Protein AF-A0A0B5HXN1-F1 (afdb_monomer_lite)

Foldseek 3Di:
DPPVVVVVVVVVVVVVVVPDPDDDDDDDDWDWDWDDDDPFIWIDTPNATDGDPDPPDDDDDDPDLPPFDDDPNDTDDDDDPDDPDDDDDDDDDDDQPDDPDPVCVVVLVVFFDAQKWWKWKWKAAQNAIDTPDIDIDGGGADDCSDADPFWKKKFFAFPVRDTNDMGHDHDQQDDDDDDDPVLADPVGDGNDDDDPPDDGHRMDIDMDIHTDTLGTQWMWMAGRVRHTRDIDGCNVVSDPPDPPVVNVVVVVVVVVVVVVVVVVVVVVVVVVVVVVVVVVD

pLDDT: mean 73.96, std 23.33, range [26.75, 98.69]

Radius of gyration: 32.15 Å; chains: 1; bounding box: 66×54×108 Å

Structure (mmCIF, N/CA/C/O backbone):
data_AF-A0A0B5HXN1-F1
#
_entry.id   AF-A0A0B5HXN1-F1
#
loop_
_atom_site.group_PDB
_atom_site.id
_atom_site.type_symbol
_atom_site.label_atom_id
_atom_site.label_alt_id
_atom_site.label_comp_id
_atom_site.label_asym_id
_atom_site.label_entity_id
_atom_site.label_seq_id
_atom_site.pdbx_PDB_ins_code
_atom_site.Cartn_x
_atom_site.Cartn_y
_atom_site.Cartn_z
_atom_site.occupancy
_atom_site.B_iso_or_equiv
_atom_site.auth_seq_id
_atom_site.auth_comp_id
_atom_site.auth_asym_id
_atom_site.auth_atom_id
_atom_site.pdbx_PDB_model_num
ATOM 1 N N . MET A 1 1 ? -21.166 31.698 48.317 1.00 57.09 1 MET A N 1
ATOM 2 C CA . MET A 1 1 ? -20.460 30.512 47.782 1.00 57.09 1 MET A CA 1
ATOM 3 C C . MET A 1 1 ? -19.073 30.524 48.400 1.00 57.09 1 MET A C 1
ATOM 5 O O . MET A 1 1 ? -18.452 31.577 48.374 1.00 57.09 1 MET A O 1
ATOM 9 N N . ASN A 1 2 ? -18.643 29.454 49.072 1.00 72.50 2 ASN A N 1
ATOM 10 C CA . ASN A 1 2 ? -17.383 29.483 49.822 1.00 72.50 2 ASN A CA 1
ATOM 11 C C . ASN A 1 2 ? -16.212 29.562 48.827 1.00 72.50 2 ASN A C 1
ATOM 13 O O . ASN A 1 2 ? -16.153 28.723 47.928 1.00 72.50 2 ASN A O 1
ATOM 17 N N . LYS A 1 3 ? -15.305 30.543 48.969 1.00 69.25 3 LYS A N 1
ATOM 18 C CA . LYS A 1 3 ? -14.208 30.798 48.006 1.00 69.25 3 LYS A CA 1
ATOM 19 C C . LYS A 1 3 ? -13.379 29.538 47.700 1.00 69.25 3 LYS A C 1
ATOM 21 O O . LYS A 1 3 ? -12.958 29.348 46.566 1.00 69.25 3 LYS A O 1
ATOM 26 N N . LYS A 1 4 ? -13.255 28.623 48.669 1.00 68.06 4 LYS A N 1
ATOM 27 C CA . LYS A 1 4 ? -12.555 27.336 48.516 1.00 68.06 4 LYS A CA 1
ATOM 28 C C . LYS A 1 4 ? -13.159 26.409 47.445 1.00 68.06 4 LYS A C 1
ATOM 30 O O . LYS A 1 4 ? -12.411 25.751 46.738 1.00 68.06 4 LYS A O 1
ATOM 35 N N . TYR A 1 5 ? -14.483 26.390 47.268 1.00 70.00 5 TYR A N 1
ATOM 36 C CA . TYR A 1 5 ? -15.126 25.513 46.272 1.00 70.00 5 TYR A CA 1
ATOM 37 C C . TYR A 1 5 ? -15.002 26.041 44.840 1.00 70.00 5 TYR A C 1
ATOM 39 O O . TYR A 1 5 ? -14.996 25.254 43.903 1.00 70.00 5 TYR A O 1
ATOM 47 N N . VAL A 1 6 ? -14.881 27.360 44.667 1.00 78.25 6 VAL A N 1
ATOM 48 C CA . VAL A 1 6 ? -14.669 27.966 43.343 1.00 78.25 6 VAL A CA 1
ATOM 49 C C . VAL A 1 6 ? -13.278 27.619 42.823 1.00 78.25 6 VAL A C 1
ATOM 51 O O . VAL A 1 6 ? -13.135 27.249 41.667 1.00 78.25 6 VAL A O 1
ATOM 54 N N . ILE A 1 7 ? -12.274 27.646 43.702 1.00 76.19 7 ILE A N 1
ATOM 55 C CA . ILE A 1 7 ? -10.888 27.321 43.348 1.00 76.19 7 ILE A CA 1
ATOM 56 C C . ILE A 1 7 ? -10.755 25.846 42.945 1.00 76.19 7 ILE A C 1
ATOM 58 O O . ILE A 1 7 ? -10.149 25.557 41.922 1.00 76.19 7 ILE A O 1
ATOM 62 N N . ILE A 1 8 ? -11.378 24.918 43.680 1.00 76.25 8 ILE A N 1
ATOM 63 C CA . ILE A 1 8 ? -11.317 23.480 43.356 1.00 76.25 8 ILE A CA 1
ATOM 64 C C . ILE A 1 8 ? -12.008 23.173 42.018 1.00 76.25 8 ILE A C 1
ATOM 66 O O . ILE A 1 8 ? -11.484 22.399 41.223 1.00 76.25 8 ILE A O 1
ATOM 70 N N . ILE A 1 9 ? -13.150 23.811 41.734 1.00 78.75 9 ILE A N 1
ATOM 71 C CA . ILE A 1 9 ? -13.847 23.647 40.449 1.00 78.75 9 ILE A CA 1
ATOM 72 C C . ILE A 1 9 ? -13.025 24.248 39.301 1.00 78.75 9 ILE A C 1
ATOM 74 O O . ILE A 1 9 ? -12.927 23.626 38.249 1.00 78.75 9 ILE A O 1
ATOM 78 N N . CYS A 1 10 ? -12.387 25.406 39.502 1.00 73.50 10 CYS A N 1
ATOM 79 C CA . CYS A 1 10 ? -11.492 25.977 38.498 1.00 73.50 10 CYS A CA 1
ATOM 80 C C . CYS A 1 10 ? -10.273 25.085 38.239 1.00 73.50 10 CYS A C 1
ATOM 82 O O . CYS A 1 10 ? -9.929 24.902 37.081 1.00 73.50 10 CYS A O 1
ATOM 84 N N . ILE A 1 11 ? -9.659 24.489 39.268 1.00 76.69 11 ILE A N 1
ATOM 85 C CA . ILE A 1 11 ? -8.507 23.581 39.105 1.00 76.69 11 ILE A CA 1
ATOM 86 C C . ILE A 1 11 ? -8.913 22.304 38.357 1.00 76.69 11 ILE A C 1
ATOM 88 O O . ILE A 1 11 ? -8.201 21.881 37.451 1.00 76.69 11 ILE A O 1
ATOM 92 N N . LEU A 1 12 ? -10.074 21.721 38.676 1.00 70.50 12 LEU A N 1
ATOM 93 C CA . LEU A 1 12 ? -10.586 20.543 37.967 1.00 70.50 12 LEU A CA 1
ATOM 94 C C . LEU A 1 12 ? -10.935 20.851 36.504 1.00 70.50 12 LEU A C 1
ATOM 96 O O . LEU A 1 12 ? -10.635 20.040 35.634 1.00 70.50 12 LEU A O 1
ATOM 100 N N . LEU A 1 13 ? -11.495 22.033 36.220 1.00 68.56 13 LEU A N 1
ATOM 101 C CA . LEU A 1 13 ? -11.756 22.483 34.849 1.00 68.56 13 LEU A CA 1
ATOM 102 C C . LEU A 1 13 ? -10.460 22.773 34.075 1.00 68.56 13 LEU A C 1
ATOM 104 O O . LEU A 1 13 ? -10.367 22.433 32.897 1.00 68.56 13 LEU A O 1
ATOM 108 N N . PHE A 1 14 ? -9.447 23.345 34.733 1.00 63.97 14 PHE A N 1
ATOM 109 C CA . PHE A 1 14 ? -8.146 23.620 34.118 1.00 63.97 14 PHE A CA 1
ATOM 110 C C . PHE A 1 14 ? -7.397 22.325 33.774 1.00 63.97 14 PHE A C 1
ATOM 112 O O . PHE A 1 14 ? -6.865 22.204 32.675 1.00 63.97 14 PHE A O 1
ATOM 119 N N . LEU A 1 15 ? -7.436 21.321 34.659 1.00 59.12 15 LEU A N 1
ATOM 120 C CA . LEU A 1 15 ? -6.835 20.001 34.419 1.00 59.12 15 LEU A CA 1
ATOM 121 C C . LEU A 1 15 ? -7.554 19.205 33.318 1.00 59.12 15 LEU A C 1
ATOM 123 O O . LEU A 1 15 ? -6.914 18.423 32.619 1.00 59.12 15 LEU A O 1
ATOM 127 N N . SER A 1 16 ? -8.858 19.420 33.111 1.00 57.00 16 SER A N 1
ATOM 128 C CA . SER A 1 16 ? -9.580 18.831 31.972 1.00 57.00 16 SER A CA 1
ATOM 129 C C . SER A 1 16 ? -9.305 19.528 30.633 1.00 57.00 16 SER A C 1
ATOM 131 O O . SER A 1 16 ? -9.511 18.919 29.587 1.00 57.00 16 SER A O 1
ATOM 133 N N . PHE A 1 17 ? -8.814 20.772 30.642 1.00 51.31 17 PHE A N 1
ATOM 134 C CA . PHE A 1 17 ? -8.497 21.521 29.420 1.00 51.31 17 PHE A CA 1
ATOM 135 C C . PHE A 1 17 ? -7.086 21.240 28.879 1.00 51.31 17 PHE A C 1
ATOM 137 O O . PHE A 1 17 ? -6.850 21.421 27.689 1.00 51.31 17 PHE A O 1
ATOM 144 N N . THR A 1 18 ? -6.152 20.747 29.699 1.00 48.47 18 THR A N 1
ATOM 145 C CA . THR A 1 18 ? -4.759 20.515 29.268 1.00 48.47 18 THR A CA 1
ATOM 146 C C . THR A 1 18 ? -4.524 19.222 28.474 1.00 48.47 18 THR A C 1
ATOM 148 O O . THR A 1 18 ? -3.398 18.992 28.048 1.00 48.47 18 THR A O 1
ATOM 151 N N . PHE A 1 19 ? -5.541 18.384 28.230 1.00 46.88 19 PHE A N 1
ATOM 152 C CA . PHE A 1 19 ? -5.369 17.080 27.559 1.00 46.88 19 PHE A CA 1
ATOM 153 C C . PHE A 1 19 ? -5.970 16.956 26.150 1.00 46.88 19 PHE A C 1
ATOM 155 O O . PHE A 1 19 ? -5.942 15.870 25.577 1.00 46.88 19 PHE A O 1
ATOM 162 N N . VAL A 1 20 ? -6.466 18.039 25.544 1.00 42.81 20 VAL A N 1
ATOM 163 C CA . VAL A 1 20 ? -7.027 17.991 24.181 1.00 42.81 20 VAL A CA 1
ATOM 164 C C . VAL A 1 20 ? -6.366 19.053 23.308 1.00 42.81 20 VAL A C 1
ATOM 166 O O . VAL A 1 20 ? -6.980 20.037 22.914 1.00 42.81 20 VAL A O 1
ATOM 169 N N . ASN A 1 21 ? -5.085 18.852 23.003 1.00 38.50 21 ASN A N 1
ATOM 170 C CA . ASN A 1 21 ? -4.451 19.528 21.874 1.00 38.50 21 ASN A CA 1
ATOM 171 C C . ASN A 1 21 ? -4.707 18.672 20.626 1.00 38.50 21 ASN A C 1
ATOM 173 O O . ASN A 1 21 ? -3.883 17.850 20.232 1.00 38.50 21 ASN A O 1
ATOM 177 N N . VAL A 1 22 ? -5.908 18.804 20.058 1.00 46.22 22 VAL A N 1
ATOM 178 C CA . VAL A 1 22 ? -6.204 18.282 18.720 1.00 46.22 22 VAL A CA 1
ATOM 179 C C . VAL A 1 22 ? -5.749 19.360 17.735 1.00 46.22 22 VAL A C 1
ATOM 181 O O . VAL A 1 22 ? -6.268 20.476 17.806 1.00 46.22 22 VAL A O 1
ATOM 184 N N . PRO A 1 23 ? -4.767 19.088 16.857 1.00 37.16 23 PRO A N 1
ATOM 185 C CA . PRO A 1 23 ? -4.336 20.064 15.868 1.00 37.16 23 PRO A CA 1
ATOM 186 C C . PRO A 1 23 ? -5.517 20.442 14.969 1.00 37.16 23 PRO A C 1
ATOM 188 O O . PRO A 1 23 ? -6.283 19.580 14.534 1.00 37.16 23 PRO A O 1
ATOM 191 N N . ALA A 1 24 ? -5.668 21.745 14.730 1.00 34.97 24 ALA A N 1
ATOM 192 C CA . ALA A 1 24 ? -6.698 22.302 13.869 1.00 34.97 24 ALA A CA 1
ATOM 193 C C . ALA A 1 24 ? -6.642 21.631 12.489 1.00 34.97 24 ALA A C 1
ATOM 195 O O . ALA A 1 24 ? -5.620 21.677 11.804 1.00 34.97 24 ALA A O 1
ATOM 196 N N . GLN A 1 25 ? -7.741 20.991 12.091 1.00 32.31 25 GLN A N 1
ATOM 197 C CA . GLN A 1 25 ? -7.909 20.538 10.719 1.00 32.31 25 GLN A CA 1
ATOM 198 C C . GLN A 1 25 ? -8.197 21.762 9.850 1.00 32.31 25 GLN A C 1
ATOM 200 O O . GLN A 1 25 ? -9.180 22.471 10.066 1.00 32.31 25 GLN A O 1
ATOM 205 N N . ASN A 1 26 ? -7.316 22.014 8.885 1.00 30.06 26 ASN A N 1
ATOM 206 C CA . ASN A 1 26 ? -7.515 23.023 7.856 1.00 30.06 26 ASN A CA 1
ATOM 207 C C . ASN A 1 26 ? -8.749 22.649 7.027 1.00 30.06 26 ASN A C 1
ATOM 209 O O . ASN A 1 26 ? -8.734 21.677 6.277 1.00 30.06 26 ASN A O 1
ATOM 213 N N . THR A 1 27 ? -9.825 23.417 7.163 1.00 29.47 27 THR A N 1
ATOM 214 C CA . THR A 1 27 ? -10.969 23.353 6.254 1.00 29.47 27 THR A CA 1
ATOM 215 C C . THR A 1 27 ? -10.569 23.964 4.916 1.00 29.47 27 THR A C 1
ATOM 217 O O . THR A 1 27 ? -10.414 25.182 4.815 1.00 29.47 27 THR A O 1
ATOM 220 N N . CYS A 1 28 ? -10.407 23.133 3.889 1.00 26.75 28 CYS A N 1
ATOM 221 C CA . CYS A 1 28 ? -10.306 23.600 2.512 1.00 26.75 28 CYS A CA 1
ATOM 222 C C . CYS A 1 28 ? -11.686 24.099 2.066 1.00 26.75 28 CYS A C 1
ATOM 224 O O . CYS A 1 28 ? -12.625 23.320 1.920 1.00 26.75 28 CYS A O 1
ATOM 226 N N . THR A 1 29 ? -11.827 25.407 1.869 1.00 33.16 29 THR A N 1
ATOM 227 C CA . THR A 1 29 ? -12.967 25.978 1.146 1.00 33.16 29 THR A CA 1
ATOM 228 C C . THR A 1 29 ? -12.828 25.645 -0.342 1.00 33.16 29 THR A C 1
ATOM 230 O O . THR A 1 29 ? -11.767 25.937 -0.900 1.00 33.16 29 THR A O 1
ATOM 233 N N . PRO A 1 30 ? -13.846 25.069 -1.006 1.00 42.19 30 PRO A N 1
ATOM 234 C CA . PRO A 1 30 ? -13.784 24.812 -2.441 1.00 42.19 30 PRO A CA 1
ATOM 235 C C . PRO A 1 30 ? -13.688 26.140 -3.202 1.00 42.19 30 PRO A C 1
ATOM 237 O O . PRO A 1 30 ? -14.500 27.046 -2.994 1.00 42.19 30 PRO A O 1
ATOM 240 N N . SER A 1 31 ? -12.689 26.269 -4.076 1.00 38.84 31 SER A N 1
ATOM 241 C CA . SER A 1 31 ? -12.610 27.378 -5.022 1.00 38.84 31 SER A CA 1
ATOM 242 C C . SER A 1 31 ? -13.578 27.106 -6.172 1.00 38.84 31 SER A C 1
ATOM 244 O O . SER A 1 31 ? -13.561 26.048 -6.797 1.00 38.84 31 SER A O 1
ATOM 246 N N . THR A 1 32 ? -14.459 28.064 -6.439 1.00 45.72 32 THR A N 1
ATOM 247 C CA . THR A 1 32 ? -15.286 28.069 -7.647 1.00 45.72 32 THR A CA 1
ATOM 248 C C . THR A 1 32 ? -14.628 28.985 -8.664 1.00 45.72 32 THR A C 1
ATOM 250 O O . THR A 1 32 ? -14.233 30.103 -8.333 1.00 45.72 32 THR A O 1
ATOM 253 N N . SER A 1 33 ? -14.476 28.511 -9.899 1.00 50.28 33 SER A N 1
ATOM 254 C CA . SER A 1 33 ? -14.051 29.355 -11.018 1.00 50.28 33 SER A CA 1
ATOM 255 C C . SER A 1 33 ? -15.045 29.227 -12.166 1.00 50.28 33 SER A C 1
ATOM 257 O O . SER A 1 33 ? -15.639 28.169 -12.377 1.00 50.28 33 SER A O 1
ATOM 259 N N . GLU A 1 34 ? -15.276 30.327 -12.875 1.00 51.03 34 GLU A N 1
ATOM 260 C CA . GLU A 1 34 ? -16.220 30.385 -13.990 1.00 51.03 34 GLU A CA 1
ATOM 261 C C . GLU A 1 34 ? -15.446 30.588 -15.296 1.00 51.03 34 GLU A C 1
ATOM 263 O O . GLU A 1 34 ? -14.566 31.450 -15.370 1.00 51.03 34 GLU A O 1
ATOM 268 N N . ARG A 1 35 ? -15.778 29.815 -16.337 1.00 53.75 35 ARG A N 1
ATOM 269 C CA . ARG A 1 35 ? -15.326 30.069 -17.715 1.00 53.75 35 ARG A CA 1
ATOM 270 C C . ARG A 1 35 ? -16.511 30.018 -18.674 1.00 53.75 35 ARG A C 1
ATOM 272 O O . ARG A 1 35 ? -17.535 29.400 -18.390 1.00 53.75 35 ARG A O 1
ATOM 279 N N . TYR A 1 36 ? -16.369 30.686 -19.811 1.00 47.97 36 TYR A N 1
ATOM 280 C CA . TYR A 1 36 ? -17.373 30.697 -20.872 1.00 47.97 36 TYR A CA 1
ATOM 281 C C . TYR A 1 36 ? -16.827 29.981 -22.105 1.00 47.97 36 TYR A C 1
ATOM 283 O O . TYR A 1 36 ? -15.707 30.257 -22.534 1.00 47.97 36 TYR A O 1
ATOM 291 N N . CYS A 1 37 ? -17.636 29.092 -22.683 1.00 39.62 37 CYS A N 1
ATOM 292 C CA . CYS A 1 37 ? -17.407 28.508 -24.001 1.00 39.62 37 CYS A CA 1
ATOM 293 C C . CYS A 1 37 ? -18.575 28.936 -24.904 1.00 39.62 37 CYS A C 1
ATOM 295 O O . CYS A 1 37 ? -19.696 28.438 -24.777 1.00 39.62 37 CYS A O 1
ATOM 297 N N . GLY A 1 38 ? -18.352 29.952 -25.744 1.00 65.75 38 GLY A N 1
ATOM 298 C CA . GLY A 1 38 ? -19.432 30.622 -26.477 1.00 65.75 38 GLY A CA 1
ATOM 299 C C . GLY A 1 38 ? -20.420 31.327 -25.533 1.00 65.75 38 GLY A C 1
ATOM 300 O O . GLY A 1 38 ? -20.011 32.070 -24.644 1.00 65.75 38 GLY A O 1
ATOM 301 N N . THR A 1 39 ? -21.725 31.095 -25.707 1.00 49.50 39 THR A N 1
ATOM 302 C CA . THR A 1 39 ? -22.790 31.641 -24.836 1.00 49.50 39 THR A CA 1
ATOM 303 C C . THR A 1 39 ? -23.078 30.785 -23.597 1.00 49.50 39 THR A C 1
ATOM 305 O O . THR A 1 39 ? -23.949 31.134 -22.799 1.00 49.50 39 THR A O 1
ATOM 308 N N . ILE A 1 40 ? -22.367 29.669 -23.410 1.00 44.62 40 ILE A N 1
ATOM 309 C CA . ILE A 1 40 ? -22.626 28.716 -22.327 1.00 44.62 40 ILE A CA 1
ATOM 310 C C . ILE A 1 40 ? -21.666 28.984 -21.164 1.00 44.62 40 ILE A C 1
ATOM 312 O O . ILE A 1 40 ? -20.443 28.941 -21.316 1.00 44.62 40 ILE A O 1
ATOM 316 N N . LYS A 1 41 ? -22.240 29.241 -19.983 1.00 53.09 41 LYS A N 1
ATOM 317 C CA . LYS A 1 41 ? -21.512 29.403 -18.721 1.00 53.09 41 LYS A CA 1
ATOM 318 C C . LYS A 1 41 ? -21.143 28.031 -18.146 1.00 53.09 41 LYS A C 1
ATOM 320 O O . LYS A 1 41 ? -22.032 27.218 -17.896 1.00 53.09 41 LYS A O 1
ATOM 325 N N . GLN A 1 42 ? -19.856 27.799 -17.908 1.00 51.72 42 GLN A N 1
ATOM 326 C CA . GLN A 1 42 ? -19.329 26.618 -17.222 1.00 51.72 42 GLN A CA 1
ATOM 327 C C . GLN A 1 42 ? -18.876 27.015 -15.814 1.00 51.72 42 GLN A C 1
ATOM 329 O O . GLN A 1 42 ? -18.086 27.948 -15.645 1.00 51.72 42 GLN A O 1
ATOM 334 N N . VAL A 1 43 ? -19.385 26.313 -14.800 1.00 49.84 43 VAL A N 1
ATOM 335 C CA . VAL A 1 43 ? -18.977 26.498 -13.401 1.00 49.84 43 VAL A CA 1
ATOM 336 C C . VAL A 1 43 ? -18.156 25.287 -12.982 1.00 49.84 43 VAL A C 1
ATOM 338 O O . VAL A 1 43 ? -18.630 24.155 -13.081 1.00 49.84 43 VAL A O 1
ATOM 341 N N . TYR A 1 44 ? -16.935 25.543 -12.518 1.00 46.88 44 TYR A N 1
ATOM 342 C CA . TYR A 1 44 ? -16.012 24.523 -12.039 1.00 46.88 44 TYR A CA 1
ATOM 343 C C . TYR A 1 44 ? -16.071 24.467 -10.518 1.00 46.88 44 TYR A C 1
ATOM 345 O O . TYR A 1 44 ? -15.843 25.476 -9.843 1.00 46.88 44 TYR A O 1
ATOM 353 N N . VAL A 1 45 ? -16.356 23.280 -9.987 1.00 48.09 45 VAL A N 1
ATOM 354 C CA . VAL A 1 45 ? -16.226 22.966 -8.561 1.00 48.09 45 VAL A CA 1
ATOM 355 C C . VAL A 1 45 ? -15.222 21.827 -8.458 1.00 48.09 45 VAL A C 1
ATOM 357 O O . VAL A 1 45 ? -15.517 20.724 -8.910 1.00 48.09 45 VAL A O 1
ATOM 360 N N . ASN A 1 46 ? -14.040 22.093 -7.896 1.00 53.50 46 ASN A N 1
ATOM 361 C CA . ASN A 1 46 ? -12.955 21.108 -7.771 1.00 53.50 46 ASN A CA 1
ATOM 362 C C . ASN A 1 46 ? -12.632 20.396 -9.106 1.00 53.50 46 ASN A C 1
ATOM 364 O O . ASN A 1 46 ? -12.582 19.171 -9.161 1.00 53.50 46 ASN A O 1
ATOM 368 N N . ASP A 1 47 ? -12.487 21.171 -10.186 1.00 47.12 47 ASP A N 1
ATOM 369 C CA . ASP A 1 47 ? -12.164 20.703 -11.547 1.00 47.12 47 ASP A CA 1
ATOM 370 C C . ASP A 1 47 ? -13.224 19.823 -12.246 1.00 47.12 47 ASP A C 1
ATOM 372 O O . ASP A 1 47 ? -12.977 19.289 -13.326 1.00 47.12 47 ASP A O 1
ATOM 376 N N . ILE A 1 48 ? -14.444 19.730 -11.702 1.00 43.75 48 ILE A N 1
ATOM 377 C CA . ILE A 1 48 ? -15.582 19.046 -12.341 1.00 43.75 48 ILE A CA 1
ATOM 378 C C . ILE A 1 48 ? -16.479 20.070 -13.051 1.00 43.75 48 ILE A C 1
ATOM 380 O O . ILE A 1 48 ? -16.858 21.088 -12.464 1.00 43.75 48 ILE A O 1
ATOM 384 N N . ILE A 1 49 ? -16.836 19.796 -14.314 1.00 43.47 49 ILE A N 1
ATOM 385 C CA . ILE A 1 49 ? -17.681 20.670 -15.144 1.00 43.47 49 ILE A CA 1
ATOM 386 C C . ILE A 1 49 ? -19.166 20.392 -14.870 1.00 43.47 49 ILE A C 1
ATOM 388 O O . ILE A 1 49 ? -19.666 19.306 -15.167 1.00 43.47 49 ILE A O 1
ATOM 392 N N . CYS A 1 50 ? -19.892 21.399 -14.381 1.00 37.06 50 CYS A N 1
ATOM 393 C CA . CYS A 1 50 ? -21.349 21.362 -14.234 1.00 37.06 50 CYS A CA 1
ATOM 394 C C . CYS A 1 50 ? -22.014 22.266 -15.287 1.00 37.06 50 CYS A C 1
ATOM 396 O O . CYS A 1 50 ? -21.718 23.461 -15.351 1.00 37.06 50 CYS A O 1
ATOM 398 N N . TYR A 1 51 ? -22.940 21.722 -16.087 1.00 40.16 51 TYR A N 1
ATOM 399 C CA . TYR A 1 51 ? -23.743 22.503 -17.040 1.00 40.16 51 TYR A CA 1
ATOM 400 C C . TYR A 1 51 ? -25.193 22.674 -16.561 1.00 40.16 51 TYR A C 1
ATOM 402 O O . TYR A 1 51 ? -25.852 21.699 -16.206 1.00 40.16 51 TYR A O 1
ATOM 410 N N . GLY A 1 52 ? -25.717 23.900 -16.674 1.00 38.72 52 GLY A N 1
ATOM 411 C CA . GLY A 1 52 ? -27.157 24.192 -16.675 1.00 38.72 52 GLY A CA 1
ATOM 412 C C . GLY A 1 52 ? -27.723 24.830 -15.399 1.00 38.72 52 GLY A C 1
ATOM 413 O O . GLY A 1 52 ? -27.275 24.580 -14.286 1.00 38.72 52 GLY A O 1
ATOM 414 N N . ASN A 1 53 ? -28.773 25.640 -15.569 1.00 39.22 53 ASN A N 1
ATOM 415 C CA . ASN A 1 53 ? -29.465 26.400 -14.514 1.00 39.22 53 ASN A CA 1
ATOM 416 C C . ASN A 1 53 ? -30.373 25.537 -13.603 1.00 39.22 53 ASN A C 1
ATOM 418 O O . ASN A 1 53 ? -31.386 26.030 -13.108 1.00 39.22 53 ASN A O 1
ATOM 422 N N . ASN A 1 54 ? -30.070 24.249 -13.397 1.00 37.41 54 ASN A N 1
ATOM 423 C CA . ASN A 1 54 ? -30.886 23.366 -12.557 1.00 37.41 54 ASN A CA 1
ATOM 424 C C . ASN A 1 54 ? -30.018 22.325 -11.808 1.00 37.41 54 ASN A C 1
ATOM 426 O O . ASN A 1 54 ? -29.478 21.420 -12.444 1.00 37.41 54 ASN A O 1
ATOM 430 N N . PRO A 1 55 ? -29.875 22.412 -10.470 1.00 40.66 55 PRO A N 1
ATOM 431 C CA . PRO A 1 55 ? -28.886 21.658 -9.683 1.00 40.66 55 PRO A CA 1
ATOM 432 C C . PRO A 1 55 ? -29.220 20.169 -9.438 1.00 40.66 55 PRO A C 1
ATOM 434 O O . PRO A 1 55 ? -28.706 19.573 -8.498 1.00 40.66 55 PRO A O 1
ATOM 437 N N . THR A 1 56 ? -30.085 19.548 -10.247 1.00 39.69 56 THR A N 1
ATOM 438 C CA . THR A 1 56 ? -30.574 18.166 -10.031 1.00 39.69 56 THR A CA 1
ATOM 439 C C . THR A 1 56 ? -30.181 17.156 -11.113 1.00 39.69 56 THR A C 1
ATOM 441 O O . THR A 1 56 ? -30.600 16.002 -11.046 1.00 39.69 56 THR A O 1
ATOM 444 N N . LEU A 1 57 ? -29.351 17.528 -12.092 1.00 36.66 57 LEU A N 1
ATOM 445 C CA . LEU A 1 57 ? -28.898 16.590 -13.124 1.00 36.66 57 LEU A CA 1
ATOM 446 C C . LEU A 1 57 ? -27.581 15.902 -12.739 1.00 36.66 57 LEU A C 1
ATOM 448 O O . LEU A 1 57 ? -26.603 16.543 -12.364 1.00 36.66 57 LEU A O 1
ATOM 452 N N . SER A 1 58 ? -27.591 14.571 -12.843 1.00 34.50 58 SER A N 1
ATOM 453 C CA . SER A 1 58 ? -26.444 13.686 -12.622 1.00 34.50 58 SER A CA 1
ATOM 454 C C . SER A 1 58 ? -25.291 14.036 -13.579 1.00 34.50 58 SER A C 1
ATOM 456 O O . SER A 1 58 ? -25.565 14.315 -14.753 1.00 34.50 58 SER A O 1
ATOM 458 N N . PRO A 1 59 ? -24.022 14.019 -13.130 1.00 36.25 59 PRO A N 1
ATOM 459 C CA . PRO A 1 59 ? -22.891 14.351 -13.988 1.00 36.25 59 PRO A CA 1
ATOM 460 C C . PRO A 1 59 ? -22.799 13.350 -15.146 1.00 36.25 59 PRO A C 1
ATOM 462 O O . PRO A 1 59 ? -22.619 12.151 -14.939 1.00 36.25 59 PRO A O 1
ATOM 465 N N . ARG A 1 60 ? -22.929 13.843 -16.382 1.00 37.62 60 ARG A N 1
ATOM 466 C CA . ARG A 1 60 ? -22.498 13.104 -17.572 1.00 37.62 60 ARG A CA 1
ATOM 467 C C . ARG A 1 60 ? -21.035 13.430 -17.821 1.00 37.62 60 ARG A C 1
ATOM 469 O O . ARG A 1 60 ? -20.684 14.598 -17.954 1.00 37.62 60 ARG A O 1
ATOM 476 N N . ILE A 1 61 ? -20.211 12.392 -17.912 1.00 36.38 61 ILE A N 1
ATOM 477 C CA . ILE A 1 61 ? -18.860 12.496 -18.457 1.00 36.38 61 ILE A CA 1
ATOM 478 C C . ILE A 1 61 ? -19.033 12.816 -19.945 1.00 36.38 61 ILE A C 1
ATOM 480 O O . ILE A 1 61 ? -19.630 12.029 -20.678 1.00 36.38 61 ILE A O 1
ATOM 484 N N . VAL A 1 62 ? -18.602 14.004 -20.362 1.00 39.00 62 VAL A N 1
ATOM 485 C CA . VAL A 1 62 ? -18.501 14.365 -21.779 1.00 39.00 62 VAL A CA 1
ATOM 486 C C . VAL A 1 62 ? -17.038 14.197 -22.154 1.00 39.00 62 VAL A C 1
ATOM 488 O O . VAL A 1 62 ? -16.171 14.768 -21.495 1.00 39.00 62 VAL A O 1
ATOM 491 N N . GLU A 1 63 ? -16.778 13.368 -23.161 1.00 41.34 63 GLU A N 1
ATOM 492 C CA . GLU A 1 63 ? -15.457 13.229 -23.770 1.00 41.34 63 GLU A CA 1
ATOM 493 C C . GLU A 1 63 ? -15.028 14.578 -24.358 1.00 41.34 63 GLU A C 1
ATOM 495 O O . GLU A 1 63 ? -15.813 15.264 -25.016 1.00 41.34 63 GLU A O 1
ATOM 500 N N . ASP A 1 64 ? -13.790 14.975 -24.080 1.00 45.28 64 ASP A N 1
ATOM 501 C CA . ASP A 1 64 ? -13.175 16.175 -24.637 1.00 45.28 64 ASP A CA 1
ATOM 502 C C . ASP A 1 64 ? -13.087 16.019 -26.167 1.00 45.28 64 ASP A C 1
ATOM 504 O O . ASP A 1 64 ? -12.376 15.144 -26.662 1.00 45.28 64 ASP A O 1
ATOM 508 N N . CYS A 1 65 ? -13.851 16.809 -26.936 1.00 37.34 65 CYS A N 1
ATOM 509 C CA . CYS A 1 65 ? -13.950 16.634 -28.394 1.00 37.34 65 CYS A CA 1
ATOM 510 C C . CYS A 1 65 ? -12.680 17.083 -29.157 1.00 37.34 65 CYS A C 1
ATOM 512 O O . CYS A 1 65 ? -12.692 17.096 -30.392 1.00 37.34 65 CYS A O 1
ATOM 514 N N . GLY A 1 66 ? -11.598 17.482 -28.479 1.00 60.34 66 GLY A N 1
ATOM 515 C CA . GLY A 1 66 ? -10.390 17.990 -29.132 1.00 60.34 66 GLY A CA 1
ATOM 516 C C . GLY A 1 66 ? -10.704 19.138 -30.103 1.00 60.34 66 GLY A C 1
ATOM 517 O O . GLY A 1 66 ? -11.432 20.066 -29.767 1.00 60.34 66 GLY A O 1
ATOM 518 N N . SER A 1 67 ? -10.184 19.075 -31.330 1.00 43.34 67 SER A N 1
ATOM 519 C CA . SER A 1 67 ? -10.419 20.074 -32.389 1.00 43.34 67 SER A CA 1
ATOM 520 C C . SER A 1 67 ? -11.779 19.957 -33.105 1.00 43.34 67 SER A C 1
ATOM 522 O O . SER A 1 67 ? -12.005 20.650 -34.098 1.00 43.34 67 SER A O 1
ATOM 524 N N . GLY A 1 68 ? -12.682 19.085 -32.645 1.00 47.09 68 GLY A N 1
ATOM 525 C CA . GLY A 1 68 ? -14.003 18.882 -33.245 1.00 47.09 68 GLY A CA 1
ATOM 526 C C . GLY A 1 68 ? -15.028 19.969 -32.895 1.00 47.09 68 GLY A C 1
ATOM 527 O O . GLY A 1 68 ? -14.953 20.617 -31.853 1.00 47.09 68 GLY A O 1
ATOM 528 N N . SER A 1 69 ? -16.031 20.144 -33.763 1.00 47.41 69 SER A N 1
ATOM 529 C CA . SER A 1 69 ? -17.178 21.032 -33.522 1.00 47.41 69 SER A CA 1
ATOM 530 C C . SER A 1 69 ? -18.337 20.267 -32.870 1.00 47.41 69 SER A C 1
ATOM 532 O O . SER A 1 69 ? -18.643 19.130 -33.243 1.00 47.41 69 SER A O 1
ATOM 534 N N . CYS A 1 70 ? -19.003 20.900 -31.902 1.00 41.31 70 CYS A N 1
ATOM 535 C CA . CYS A 1 70 ? -20.195 20.374 -31.239 1.00 41.31 70 CYS A CA 1
ATOM 536 C C . CYS A 1 70 ? -21.466 20.914 -31.906 1.00 41.31 70 CYS A C 1
ATOM 538 O O . CYS A 1 70 ? -21.843 22.062 -31.679 1.00 41.31 70 CYS A O 1
ATOM 540 N N . GLU A 1 71 ? -22.189 20.064 -32.637 1.00 47.97 71 GLU A N 1
ATOM 541 C CA . GLU A 1 71 ? -23.562 20.343 -33.074 1.00 47.97 71 GLU A CA 1
ATOM 542 C C . GLU A 1 71 ? -24.550 19.430 -32.333 1.00 47.97 71 GLU A C 1
ATOM 544 O O . GLU A 1 71 ? -24.406 18.209 -32.293 1.00 47.97 71 GLU A O 1
ATOM 549 N N . GLY A 1 72 ? -25.566 20.022 -31.694 1.00 45.84 72 GLY A N 1
ATOM 550 C CA . GLY A 1 72 ? -26.668 19.272 -31.074 1.00 45.84 72 GLY A CA 1
ATOM 551 C C . GLY A 1 72 ? -26.292 18.364 -29.891 1.00 45.84 72 GLY A C 1
ATOM 552 O O . GLY A 1 72 ? -27.050 17.452 -29.565 1.00 45.84 72 GLY A O 1
ATOM 553 N N . GLY A 1 73 ? -25.145 18.588 -29.240 1.00 44.69 73 GLY A N 1
ATOM 554 C CA . GLY A 1 73 ? -24.707 17.796 -28.081 1.00 44.69 73 GLY A CA 1
ATOM 555 C C . GLY A 1 73 ? -24.055 16.452 -28.429 1.00 44.69 73 GLY A C 1
ATOM 556 O O . GLY A 1 73 ? -23.983 15.576 -27.568 1.00 44.69 73 GLY A O 1
ATOM 557 N N . LYS A 1 74 ? -23.583 16.278 -29.669 1.00 39.31 74 LYS A N 1
ATOM 558 C CA . LYS A 1 74 ? -22.724 15.160 -30.088 1.00 39.31 74 LYS A CA 1
ATOM 559 C C . LYS A 1 74 ? -21.441 15.714 -30.718 1.00 39.31 74 LYS A C 1
ATOM 561 O O . LYS A 1 74 ? -21.516 16.676 -31.480 1.00 39.31 74 LYS A O 1
ATOM 566 N N . CYS A 1 75 ? -20.282 15.119 -30.417 1.00 41.72 75 CYS A N 1
ATOM 567 C CA . CYS A 1 75 ? -19.046 15.445 -31.132 1.00 41.72 75 CYS A CA 1
ATOM 568 C C . CYS A 1 75 ? -19.183 14.939 -32.579 1.00 41.72 75 CYS A C 1
ATOM 570 O O . CYS A 1 75 ? -19.419 13.746 -32.795 1.00 41.72 75 CYS A O 1
ATOM 572 N N . VAL A 1 76 ? -19.040 15.824 -33.566 1.00 50.41 76 VAL A N 1
ATOM 573 C CA . VAL A 1 76 ? -18.948 15.440 -34.981 1.00 50.41 76 VAL A CA 1
ATOM 574 C C . VAL A 1 76 ? -17.479 15.535 -35.378 1.00 50.41 76 VAL A C 1
ATOM 576 O O . VAL A 1 76 ? -16.922 16.627 -35.472 1.00 50.41 76 VAL A O 1
ATOM 579 N N . LEU A 1 77 ? -16.832 14.386 -35.577 1.00 42.97 77 LEU A N 1
ATOM 580 C CA . LEU A 1 77 ? -15.479 14.336 -36.127 1.00 42.97 77 LEU A CA 1
ATOM 581 C C . LEU A 1 77 ? -15.571 14.606 -37.631 1.00 42.97 77 LEU A C 1
ATOM 583 O O . LEU A 1 77 ? -16.208 13.845 -38.360 1.00 42.97 77 LEU A O 1
ATOM 587 N N . THR A 1 78 ? -14.948 15.681 -38.110 1.00 46.28 78 THR A N 1
ATOM 588 C CA . THR A 1 78 ? -14.742 15.870 -39.550 1.00 46.28 78 THR A CA 1
ATOM 589 C C . THR A 1 78 ? -13.739 14.823 -40.034 1.00 46.28 78 THR A C 1
ATOM 591 O O . THR A 1 78 ? -12.620 14.801 -39.515 1.00 46.28 78 THR A O 1
ATOM 594 N N . PRO A 1 79 ? -14.101 13.946 -40.986 1.00 42.75 79 PRO A N 1
ATOM 595 C CA . PRO A 1 79 ? -13.173 12.948 -41.490 1.00 42.75 79 PRO A CA 1
ATOM 596 C C . PRO A 1 79 ? -11.995 13.635 -42.204 1.00 42.75 79 PRO A C 1
ATOM 598 O O . PRO A 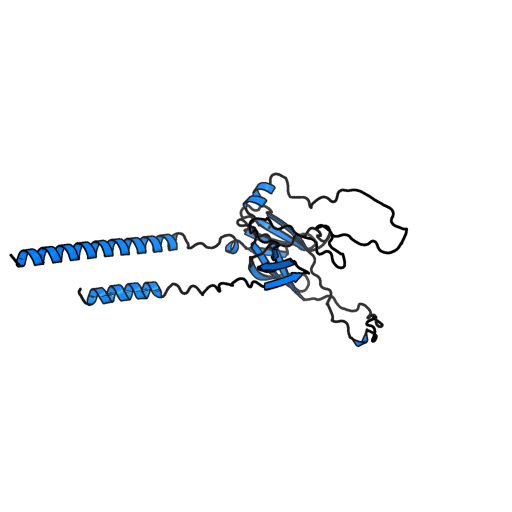1 79 ? -12.215 14.607 -42.934 1.00 42.75 79 PRO A O 1
ATOM 601 N N . PRO A 1 80 ? -10.752 13.158 -42.011 1.00 43.59 80 PRO A N 1
ATOM 602 C CA . PRO A 1 80 ? -9.614 13.638 -42.782 1.00 43.59 80 PRO A CA 1
ATOM 603 C C . PRO A 1 80 ? -9.802 13.306 -44.274 1.00 43.59 80 PRO A C 1
ATOM 605 O O . PRO A 1 80 ? -10.475 12.327 -44.613 1.00 43.59 80 PRO A O 1
ATOM 608 N N . PRO A 1 81 ? -9.236 14.116 -45.185 1.00 39.81 81 PRO A N 1
ATOM 609 C CA . PRO A 1 81 ? -9.383 13.906 -46.618 1.00 39.81 81 PRO A CA 1
ATOM 610 C C . PRO A 1 81 ? -8.697 12.600 -47.050 1.00 39.81 81 PRO A C 1
ATOM 612 O O . PRO A 1 81 ? -7.482 12.485 -46.976 1.00 39.81 81 PRO A O 1
ATOM 615 N N . ASN A 1 82 ? -9.520 11.650 -47.504 1.00 46.09 82 ASN A N 1
ATOM 616 C CA . ASN A 1 82 ? -9.226 10.475 -48.330 1.00 46.09 82 ASN A CA 1
ATOM 617 C C . ASN A 1 82 ? -7.864 9.789 -48.132 1.00 46.09 82 ASN A C 1
ATOM 619 O O . ASN A 1 82 ? -6.932 10.050 -48.888 1.00 46.09 82 ASN A O 1
ATOM 623 N N . ASP A 1 83 ? -7.833 8.774 -47.268 1.00 38.59 83 ASP A N 1
ATOM 624 C CA . ASP A 1 83 ? -6.897 7.658 -47.418 1.00 38.59 83 ASP A CA 1
ATOM 625 C C . ASP A 1 83 ? -7.671 6.331 -47.392 1.00 38.59 83 ASP A C 1
ATOM 627 O O . ASP A 1 83 ? -8.174 5.870 -46.365 1.00 38.59 83 ASP A O 1
ATOM 631 N N . ASN A 1 84 ? -7.833 5.735 -48.575 1.00 46.28 84 ASN A N 1
ATOM 632 C CA . ASN A 1 84 ? -8.521 4.462 -48.777 1.00 46.28 84 ASN A CA 1
ATOM 633 C C . ASN A 1 84 ? -7.580 3.299 -48.436 1.00 46.28 84 ASN A C 1
ATOM 635 O O . ASN A 1 84 ? -7.059 2.639 -49.330 1.00 46.28 84 ASN A O 1
ATOM 639 N N . SER A 1 85 ? -7.376 3.019 -47.150 1.00 44.00 85 SER A N 1
ATOM 640 C CA . SER A 1 85 ? -6.906 1.699 -46.705 1.00 44.00 85 SER A CA 1
ATOM 641 C C . SER A 1 85 ? -7.204 1.456 -45.225 1.00 44.00 85 SER A C 1
ATOM 643 O O . SER A 1 85 ? -6.321 1.461 -44.377 1.00 44.00 85 SER A O 1
ATOM 645 N N . PHE A 1 86 ? -8.466 1.185 -44.893 1.00 34.16 86 PHE A N 1
ATOM 646 C CA . PHE A 1 86 ? -8.783 0.553 -43.612 1.00 34.16 86 PHE A CA 1
ATOM 647 C C . PHE A 1 86 ? -9.721 -0.629 -43.829 1.00 34.16 86 PHE A C 1
ATOM 649 O O . PHE A 1 86 ? -10.910 -0.484 -44.113 1.00 34.16 86 PHE A O 1
ATOM 656 N N . ILE A 1 87 ? -9.138 -1.825 -43.733 1.00 37.62 87 ILE A N 1
ATOM 657 C CA . ILE A 1 87 ? -9.861 -3.090 -43.679 1.00 37.62 87 ILE A CA 1
ATOM 658 C C . ILE A 1 87 ? -10.597 -3.124 -42.339 1.00 37.62 87 ILE A C 1
ATOM 660 O O . ILE A 1 87 ? -9.995 -3.122 -41.267 1.00 37.62 87 ILE A O 1
ATOM 664 N N . SER A 1 88 ? -11.922 -3.134 -42.433 1.00 38.44 88 SER A N 1
ATOM 665 C CA . SER A 1 88 ? -12.851 -3.331 -41.328 1.00 38.44 88 SER A CA 1
ATOM 666 C C . SER A 1 88 ? -12.681 -4.733 -40.736 1.00 38.44 88 SER A C 1
ATOM 668 O O . SER A 1 88 ? -13.009 -5.726 -41.382 1.00 38.44 88 SER A O 1
ATOM 670 N N . SER A 1 89 ? -12.193 -4.812 -39.497 1.00 33.31 89 SER A N 1
ATOM 671 C CA . SER A 1 89 ? -12.325 -5.996 -38.645 1.00 33.31 89 SER A CA 1
ATOM 672 C C . SER A 1 89 ? -13.173 -5.618 -37.439 1.00 33.31 89 SER A C 1
ATOM 674 O O . SER A 1 89 ? -12.676 -5.142 -36.419 1.00 33.31 89 SER A O 1
ATOM 676 N N . SER A 1 90 ? -14.480 -5.797 -37.580 1.00 46.34 90 SER A N 1
ATOM 677 C CA . SER A 1 90 ? -15.440 -5.615 -36.505 1.00 46.34 90 SER A CA 1
ATOM 678 C C . SER A 1 90 ? -15.591 -6.887 -35.662 1.00 46.34 90 SER A C 1
ATOM 680 O O . SER A 1 90 ? -16.034 -7.914 -36.176 1.00 46.34 90 SER A O 1
ATOM 682 N N . ASN A 1 91 ? -15.439 -6.690 -34.346 1.00 42.72 91 ASN A N 1
ATOM 683 C CA . ASN A 1 91 ? -16.217 -7.304 -33.257 1.00 42.72 91 ASN A CA 1
ATOM 684 C C . ASN A 1 91 ? -15.655 -8.581 -32.562 1.00 42.72 91 ASN A C 1
ATOM 686 O O . ASN A 1 91 ? -14.805 -9.268 -33.117 1.00 42.72 91 ASN A O 1
ATOM 690 N N . PRO A 1 92 ? -16.094 -8.899 -31.319 1.00 58.16 92 PRO A N 1
ATOM 691 C CA . PRO A 1 92 ? -15.508 -8.376 -30.073 1.00 58.16 92 PRO A CA 1
ATOM 692 C C . PRO A 1 92 ? -15.301 -9.472 -29.000 1.00 58.16 92 PRO A C 1
ATOM 694 O O . PRO A 1 92 ? -16.048 -10.436 -28.964 1.00 58.16 92 PRO A O 1
ATOM 697 N N . THR A 1 93 ? -14.365 -9.283 -28.067 1.00 33.53 93 THR A N 1
ATOM 698 C CA . THR A 1 93 ? -14.426 -9.758 -26.661 1.00 33.53 93 THR A CA 1
ATOM 699 C C . THR A 1 93 ? -13.068 -9.479 -26.040 1.00 33.53 93 THR A C 1
ATOM 701 O O . THR A 1 93 ? -12.148 -10.277 -26.194 1.00 33.53 93 THR A O 1
ATOM 704 N N . ASN A 1 94 ? -12.927 -8.350 -25.348 1.00 35.41 94 ASN A N 1
ATOM 705 C CA . ASN A 1 94 ? -11.823 -8.202 -24.411 1.00 35.41 94 ASN A CA 1
ATOM 706 C C . ASN A 1 94 ? -12.396 -8.512 -23.022 1.00 35.41 94 ASN A 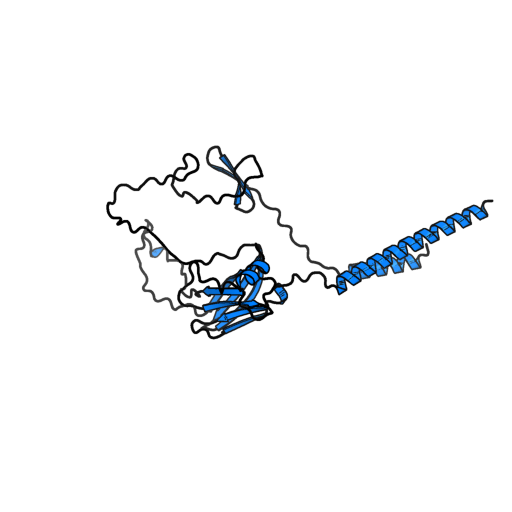C 1
ATOM 708 O O . ASN A 1 94 ? -13.259 -7.760 -22.558 1.00 35.41 94 ASN A O 1
ATOM 712 N N . PRO A 1 95 ? -12.052 -9.655 -22.406 1.00 35.97 95 PRO A N 1
ATOM 713 C CA . PRO A 1 95 ? -12.580 -9.997 -21.100 1.00 35.97 95 PRO A CA 1
ATOM 714 C C . PRO A 1 95 ? -12.069 -8.974 -20.086 1.00 35.97 95 PRO A C 1
ATOM 716 O O . PRO A 1 95 ? -10.877 -8.672 -20.035 1.00 35.97 95 PRO A O 1
ATOM 719 N N . SER A 1 96 ? -12.976 -8.450 -19.261 1.00 40.62 96 SER A N 1
ATOM 720 C CA . SER A 1 96 ? -12.591 -7.833 -17.992 1.00 40.62 96 SER A CA 1
ATOM 721 C C . SER A 1 96 ? -11.622 -8.776 -17.263 1.00 40.62 96 SER A C 1
ATOM 723 O O . SER A 1 96 ? -11.799 -9.997 -17.367 1.00 40.62 96 SER A O 1
ATOM 725 N N . PRO A 1 97 ? -10.609 -8.256 -16.544 1.00 44.78 97 PRO A N 1
ATOM 726 C CA . PRO A 1 97 ? -9.681 -9.103 -15.803 1.00 44.78 97 PRO A CA 1
ATOM 727 C C . PRO A 1 97 ? -10.473 -10.094 -14.941 1.00 44.78 97 PRO A C 1
ATOM 729 O O . PRO A 1 97 ? -11.546 -9.724 -14.448 1.00 44.78 97 PRO A O 1
ATOM 732 N N . PRO A 1 98 ? -10.004 -11.346 -14.789 1.00 38.56 98 PRO A N 1
ATOM 733 C CA . PRO A 1 98 ? -10.737 -12.365 -14.060 1.00 38.56 98 PRO A CA 1
ATOM 734 C C . PRO A 1 98 ? -10.968 -11.863 -12.637 1.00 38.56 98 PRO A C 1
ATOM 736 O O . PRO A 1 98 ? -10.059 -11.824 -11.810 1.00 38.56 98 PRO A O 1
ATOM 739 N N . LEU A 1 99 ? -12.201 -11.433 -12.374 1.00 47.53 99 LEU A N 1
ATOM 740 C CA . LEU A 1 99 ? -12.687 -11.200 -11.030 1.00 47.53 99 LEU A CA 1
ATOM 741 C C . LEU A 1 99 ? -12.551 -12.532 -10.303 1.00 47.53 99 LEU A C 1
ATOM 743 O O . LEU A 1 99 ? -13.077 -13.545 -10.773 1.00 47.53 99 LEU A O 1
ATOM 747 N N . ALA A 1 100 ? -11.825 -12.519 -9.185 1.00 45.56 100 ALA A N 1
ATOM 748 C CA . ALA A 1 100 ? -11.764 -13.641 -8.266 1.00 45.56 100 ALA A CA 1
ATOM 749 C C . ALA A 1 100 ? -13.177 -14.218 -8.069 1.00 45.56 100 ALA A C 1
ATOM 751 O O . ALA A 1 100 ? -14.154 -13.468 -7.982 1.00 45.56 100 ALA A O 1
ATOM 752 N N . ASN A 1 101 ? -13.239 -15.550 -8.121 1.00 42.19 101 ASN A N 1
ATOM 753 C CA . ASN A 1 101 ? -14.370 -16.456 -7.928 1.00 42.19 101 ASN A CA 1
ATOM 754 C C . ASN A 1 101 ? -15.674 -15.801 -7.417 1.00 42.19 101 ASN A C 1
ATOM 756 O O . ASN A 1 101 ? -15.682 -15.079 -6.427 1.00 42.19 101 ASN A O 1
ATOM 760 N N . THR A 1 102 ? -16.818 -16.100 -8.034 1.00 44.62 102 THR A N 1
ATOM 761 C CA . THR A 1 102 ? -18.116 -15.426 -7.809 1.00 44.62 102 THR A CA 1
ATOM 762 C C . THR A 1 102 ? -18.640 -15.427 -6.362 1.00 44.62 102 THR A C 1
ATOM 764 O O . THR A 1 102 ? -19.541 -14.651 -6.053 1.00 44.62 102 THR A O 1
ATOM 767 N N . ASN A 1 103 ? -18.064 -16.227 -5.459 1.00 49.22 103 ASN A N 1
ATOM 768 C CA . ASN A 1 103 ? -18.357 -16.176 -4.022 1.00 49.22 103 ASN A CA 1
ATOM 769 C C . ASN A 1 103 ? -17.596 -15.051 -3.275 1.00 49.22 103 ASN A C 1
ATOM 771 O O . ASN A 1 103 ? -18.099 -14.548 -2.269 1.00 49.22 103 ASN A O 1
ATOM 775 N N . ASP A 1 104 ? -16.461 -14.575 -3.800 1.00 53.94 104 ASP A N 1
ATOM 776 C CA . ASP A 1 104 ? -15.602 -13.536 -3.199 1.00 53.94 104 ASP A CA 1
ATOM 777 C C . ASP A 1 104 ? -16.028 -12.099 -3.554 1.00 53.94 104 ASP A C 1
ATOM 779 O O . ASP A 1 104 ? -15.657 -11.133 -2.881 1.00 53.94 104 ASP A O 1
ATOM 783 N N . GLN A 1 105 ? -16.890 -11.918 -4.562 1.00 55.84 105 GLN A N 1
ATOM 784 C CA . GLN A 1 105 ? -17.354 -10.581 -4.969 1.00 55.84 105 GLN A CA 1
ATOM 785 C C . GLN A 1 105 ? -18.203 -9.872 -3.900 1.00 55.84 105 GLN A C 1
ATOM 787 O O . GLN A 1 105 ? -18.263 -8.639 -3.863 1.00 55.84 105 GLN A O 1
ATOM 792 N N . SER A 1 106 ? -18.862 -10.635 -3.024 1.00 59.41 106 SER A N 1
ATOM 793 C CA . SER A 1 106 ? -19.654 -10.079 -1.922 1.00 59.41 106 SER A CA 1
ATOM 794 C C . SER A 1 106 ? -18.765 -9.468 -0.830 1.00 59.41 106 SER A C 1
ATOM 796 O O . SER A 1 106 ? -19.053 -8.376 -0.336 1.00 59.41 106 SER A O 1
ATOM 798 N N . ALA A 1 107 ? -17.638 -10.115 -0.513 1.00 58.53 107 ALA A N 1
ATOM 799 C CA . ALA A 1 107 ? -16.649 -9.615 0.438 1.00 58.53 107 ALA A CA 1
ATOM 800 C C . ALA A 1 107 ? -15.943 -8.357 -0.093 1.00 58.53 107 ALA A C 1
ATOM 802 O O . ALA A 1 107 ? -15.746 -7.401 0.660 1.00 58.53 107 ALA A O 1
ATOM 803 N N . TYR A 1 108 ? -15.648 -8.321 -1.397 1.00 67.81 108 TYR A N 1
ATOM 804 C CA . TYR A 1 108 ? -15.080 -7.156 -2.077 1.00 67.81 108 TYR A CA 1
ATOM 805 C C . TYR A 1 108 ? -15.974 -5.912 -1.949 1.00 67.81 108 TYR A C 1
ATOM 807 O O . TYR A 1 108 ? -15.551 -4.878 -1.426 1.00 67.81 108 TYR A O 1
ATOM 815 N N . LYS A 1 109 ? -17.239 -6.011 -2.386 1.00 71.19 109 LYS A N 1
ATOM 816 C CA . LYS A 1 109 ? -18.152 -4.854 -2.447 1.00 71.19 109 LYS A CA 1
ATOM 817 C C . LYS A 1 109 ? -18.506 -4.284 -1.076 1.00 71.19 109 LYS A C 1
ATOM 819 O O . LYS A 1 109 ? -18.701 -3.079 -0.962 1.00 71.19 109 LYS A O 1
ATOM 824 N N . ASN A 1 110 ? -18.584 -5.124 -0.047 1.00 74.12 110 ASN A N 1
ATOM 825 C CA . ASN A 1 110 ? -19.012 -4.687 1.284 1.00 74.12 110 ASN A CA 1
ATOM 826 C C . ASN A 1 110 ? -17.911 -3.962 2.074 1.00 74.12 110 ASN A C 1
ATOM 828 O O . ASN A 1 110 ? -18.220 -3.238 3.021 1.00 74.12 110 ASN A O 1
ATOM 832 N N . ASN A 1 111 ? -16.640 -4.142 1.701 1.00 76.25 111 ASN A N 1
ATOM 833 C CA . ASN A 1 111 ? -15.504 -3.593 2.446 1.00 76.25 111 ASN A CA 1
ATOM 834 C C . ASN A 1 111 ? -14.775 -2.452 1.734 1.00 76.25 111 ASN A C 1
ATOM 836 O O . ASN A 1 111 ? -14.026 -1.722 2.392 1.00 76.25 111 ASN A O 1
ATOM 840 N N . LEU A 1 112 ? -14.997 -2.287 0.428 1.00 83.00 112 LEU A N 1
ATOM 841 C CA . LEU A 1 112 ? -14.451 -1.182 -0.347 1.00 83.00 112 LEU A CA 1
ATOM 842 C C . LEU A 1 112 ? -15.039 0.150 0.136 1.00 83.00 112 LEU A C 1
ATOM 844 O O . LEU A 1 112 ? -16.258 0.313 0.237 1.00 83.00 112 LEU A O 1
ATOM 848 N N . VAL A 1 113 ? -14.173 1.121 0.417 1.00 83.00 113 VAL A N 1
ATOM 849 C CA . VAL A 1 113 ? -14.600 2.491 0.720 1.00 83.00 113 VAL A CA 1
ATOM 850 C C . VAL A 1 113 ? -14.356 3.360 -0.498 1.00 83.00 113 VAL A C 1
ATOM 852 O O . VAL A 1 113 ? -13.215 3.633 -0.863 1.00 83.00 113 VAL A O 1
ATOM 855 N N . ASN A 1 114 ? -15.442 3.814 -1.115 1.00 84.56 114 ASN A N 1
ATOM 856 C CA . ASN A 1 114 ? -15.364 4.741 -2.238 1.00 84.56 114 ASN A CA 1
ATOM 857 C C . ASN A 1 114 ? -14.767 6.082 -1.785 1.00 84.56 114 ASN A C 1
ATOM 859 O O . ASN A 1 114 ? -14.979 6.502 -0.645 1.00 84.56 114 ASN A O 1
ATOM 863 N N . ASN A 1 115 ? -14.069 6.766 -2.693 1.00 87.00 115 ASN A N 1
ATOM 864 C CA . ASN A 1 115 ? -13.414 8.055 -2.453 1.00 87.00 115 ASN A CA 1
ATOM 865 C C . ASN A 1 115 ? -12.279 8.042 -1.404 1.00 87.00 115 ASN A C 1
ATOM 867 O O . ASN A 1 115 ? -11.877 9.108 -0.937 1.00 87.00 115 ASN A O 1
ATOM 871 N N . VAL A 1 116 ? -11.732 6.873 -1.045 1.00 92.06 116 VAL A N 1
ATOM 872 C CA . VAL A 1 116 ? -10.512 6.764 -0.229 1.00 92.06 116 VAL A CA 1
ATOM 873 C C . VAL A 1 116 ? -9.497 5.856 -0.919 1.00 92.06 116 VAL A C 1
ATOM 875 O O . VAL A 1 116 ? -9.803 4.727 -1.302 1.00 92.06 116 VAL A O 1
ATOM 878 N N . VAL A 1 117 ? -8.261 6.338 -1.030 1.00 94.81 117 VAL A N 1
ATOM 879 C CA . VAL A 1 117 ? -7.126 5.614 -1.610 1.00 94.81 117 VAL A CA 1
ATOM 880 C C . VAL A 1 117 ? -6.067 5.387 -0.543 1.00 94.81 117 VAL A C 1
ATOM 882 O O . VAL A 1 117 ? -5.688 6.301 0.192 1.00 94.81 117 VAL A O 1
ATOM 885 N N . LEU A 1 118 ? -5.546 4.166 -0.499 1.00 96.12 118 LEU A N 1
ATOM 886 C CA . LEU A 1 118 ? -4.341 3.832 0.241 1.00 96.12 118 LEU A CA 1
ATOM 887 C C . LEU A 1 118 ? -3.120 4.188 -0.618 1.00 96.12 118 LEU A C 1
ATOM 889 O O . LEU A 1 118 ? -2.852 3.536 -1.625 1.00 96.12 118 LEU A O 1
ATOM 893 N N . SER A 1 119 ? -2.392 5.234 -0.234 1.00 96.81 119 SER A N 1
ATOM 894 C CA . SER A 1 119 ? -1.186 5.692 -0.925 1.00 96.81 119 SER A CA 1
ATOM 895 C C . SER A 1 119 ? 0.055 5.185 -0.190 1.00 96.81 119 SER A C 1
ATOM 897 O O . SER A 1 119 ? 0.295 5.541 0.968 1.00 96.81 119 SER A O 1
ATOM 899 N N . LEU A 1 120 ? 0.827 4.334 -0.866 1.00 97.62 120 LEU A N 1
ATOM 900 C CA . LEU A 1 120 ? 2.069 3.740 -0.377 1.00 97.62 120 LEU A CA 1
ATOM 901 C C . LEU A 1 120 ? 3.255 4.372 -1.098 1.00 97.62 120 LEU A C 1
ATOM 903 O O . LEU A 1 120 ? 3.377 4.244 -2.315 1.00 97.62 120 LEU A O 1
ATOM 907 N N . THR A 1 121 ? 4.145 5.014 -0.349 1.00 98.38 121 THR A N 1
ATOM 908 C CA . THR A 1 121 ? 5.436 5.477 -0.863 1.00 98.38 121 THR A CA 1
ATOM 909 C C . THR A 1 121 ? 6.454 4.364 -0.669 1.00 98.38 121 THR A C 1
ATOM 911 O O . THR A 1 121 ? 6.714 3.944 0.461 1.00 98.38 121 THR A O 1
ATOM 914 N N . LEU A 1 122 ? 7.030 3.895 -1.770 1.00 98.50 122 LEU A N 1
ATOM 915 C CA . LEU A 1 122 ? 7.992 2.802 -1.801 1.00 98.50 122 LEU A CA 1
ATOM 916 C C . LEU A 1 122 ? 9.329 3.292 -2.350 1.00 98.50 122 LEU A C 1
ATOM 918 O O . LEU A 1 122 ? 9.372 4.142 -3.243 1.00 98.50 122 LEU A O 1
ATOM 922 N N . LYS A 1 123 ? 10.418 2.713 -1.847 1.00 98.38 123 LYS A N 1
ATOM 923 C CA . LYS A 1 123 ? 11.761 2.882 -2.394 1.00 98.38 123 LYS A CA 1
ATOM 924 C C . LYS A 1 123 ? 12.246 1.555 -2.960 1.00 98.38 123 LYS A C 1
ATOM 926 O O . LYS A 1 123 ? 12.258 0.541 -2.272 1.00 98.38 123 LYS A O 1
ATOM 931 N N . TYR A 1 124 ? 12.650 1.583 -4.220 1.00 97.75 124 TYR A N 1
ATOM 932 C CA . TYR A 1 124 ? 13.383 0.518 -4.884 1.00 97.75 124 TYR A CA 1
ATOM 933 C C . TYR A 1 124 ? 14.884 0.805 -4.805 1.00 97.75 124 TYR A C 1
ATOM 935 O O . TYR A 1 124 ? 15.302 1.940 -5.045 1.00 97.75 124 TYR A O 1
ATOM 943 N N . ASN A 1 125 ? 15.682 -0.211 -4.483 1.00 97.31 125 ASN A N 1
ATOM 944 C CA . ASN A 1 125 ? 17.141 -0.176 -4.515 1.00 97.31 125 ASN A CA 1
ATOM 945 C C . ASN A 1 125 ? 17.686 -1.549 -4.940 1.00 97.31 125 ASN A C 1
ATOM 947 O O . ASN A 1 125 ? 17.656 -2.487 -4.142 1.00 97.31 125 ASN A O 1
ATOM 951 N N . ASN A 1 126 ? 18.161 -1.668 -6.185 1.00 94.06 126 ASN A N 1
ATOM 952 C CA . ASN A 1 126 ? 18.805 -2.872 -6.735 1.00 94.06 126 ASN A CA 1
ATOM 953 C C . ASN A 1 126 ? 18.064 -4.187 -6.412 1.00 94.06 126 ASN A C 1
ATOM 955 O O . ASN A 1 126 ? 18.631 -5.113 -5.837 1.00 94.06 126 ASN A O 1
ATOM 959 N N . GLY A 1 127 ? 16.774 -4.259 -6.737 1.00 92.25 127 GLY A N 1
ATOM 960 C CA . GLY A 1 127 ? 15.932 -5.438 -6.503 1.00 92.25 127 GLY A CA 1
ATOM 961 C C . GLY A 1 127 ? 15.215 -5.451 -5.150 1.00 92.25 127 GLY A C 1
ATOM 962 O O . GLY A 1 127 ? 14.217 -6.151 -4.998 1.00 92.25 127 GLY A O 1
ATOM 963 N N . LYS A 1 128 ? 15.649 -4.642 -4.178 1.00 96.75 128 LYS A N 1
ATOM 964 C CA . LYS A 1 128 ? 15.001 -4.534 -2.866 1.00 96.75 128 LYS A CA 1
ATOM 965 C C . LYS A 1 128 ? 13.940 -3.435 -2.865 1.00 96.75 128 LYS A C 1
ATOM 967 O O . LYS A 1 128 ? 14.217 -2.314 -3.285 1.00 96.75 128 LYS A O 1
ATOM 972 N N . ILE A 1 129 ? 12.755 -3.733 -2.335 1.00 97.88 129 ILE A N 1
ATOM 973 C CA . ILE A 1 129 ? 11.668 -2.763 -2.132 1.00 97.88 129 ILE A CA 1
ATOM 974 C C . ILE A 1 129 ? 11.476 -2.527 -0.631 1.00 97.88 129 ILE A C 1
ATOM 976 O O . ILE A 1 129 ? 11.344 -3.477 0.139 1.00 97.88 129 ILE A O 1
ATOM 980 N N . THR A 1 130 ? 11.443 -1.263 -0.208 1.00 98.31 130 THR A N 1
ATOM 981 C CA . THR A 1 130 ? 11.151 -0.847 1.172 1.00 98.31 130 THR A CA 1
ATOM 982 C C . THR A 1 130 ? 9.980 0.129 1.221 1.00 98.31 130 THR A C 1
ATOM 984 O O . THR A 1 130 ? 9.735 0.883 0.279 1.00 98.31 130 THR A O 1
ATOM 987 N N . GLN A 1 131 ? 9.242 0.116 2.333 1.00 98.19 131 GLN A N 1
ATOM 988 C CA . GLN A 1 131 ? 8.199 1.099 2.613 1.00 98.19 131 GLN A CA 1
ATOM 989 C C . GLN A 1 131 ? 8.824 2.365 3.208 1.00 98.19 131 GLN A C 1
ATOM 991 O O . GLN A 1 131 ? 9.423 2.310 4.277 1.00 98.19 131 GLN A O 1
ATOM 996 N N . GLU A 1 132 ? 8.607 3.505 2.556 1.00 98.31 132 GLU A N 1
ATOM 997 C CA . GLU A 1 132 ? 9.009 4.829 3.054 1.00 98.31 132 GLU A CA 1
ATOM 998 C C . GLU A 1 132 ? 7.846 5.556 3.741 1.00 98.31 132 GLU A C 1
ATOM 1000 O O . GLU A 1 132 ? 8.038 6.327 4.677 1.00 98.31 132 GLU A O 1
ATOM 1005 N N . GLY A 1 133 ? 6.613 5.321 3.287 1.00 97.19 133 GLY A N 1
ATOM 1006 C CA . GLY A 1 133 ? 5.446 6.013 3.818 1.00 97.19 133 GLY A CA 1
ATOM 1007 C C . GLY A 1 133 ? 4.131 5.349 3.444 1.00 97.19 133 GLY A C 1
ATOM 1008 O O . GLY A 1 133 ? 4.034 4.610 2.469 1.00 97.19 133 GLY A O 1
ATOM 1009 N N . ILE A 1 134 ? 3.110 5.629 4.244 1.00 97.25 134 ILE A N 1
ATOM 1010 C CA . ILE A 1 134 ? 1.743 5.150 4.060 1.00 97.25 134 ILE A CA 1
ATOM 1011 C C . ILE A 1 134 ? 0.792 6.253 4.521 1.00 97.25 134 ILE A C 1
ATOM 1013 O O . ILE A 1 134 ? 1.010 6.886 5.555 1.00 97.25 134 ILE A O 1
ATOM 1017 N N . LYS A 1 135 ? -0.245 6.523 3.732 1.00 95.81 135 LYS A N 1
ATOM 1018 C CA . LYS A 1 135 ? -1.295 7.481 4.087 1.00 95.81 135 LYS A CA 1
ATOM 1019 C C . LYS A 1 135 ? -2.601 7.138 3.384 1.00 95.81 135 LYS A C 1
ATOM 1021 O O . LYS A 1 135 ? -2.599 6.567 2.294 1.00 95.81 135 LYS A O 1
ATOM 1026 N N . LEU A 1 136 ? -3.709 7.539 3.996 1.00 94.69 136 LEU A N 1
ATOM 1027 C CA . LEU A 1 136 ? -5.010 7.566 3.339 1.00 94.69 136 LEU A CA 1
ATOM 1028 C C . LEU A 1 136 ? -5.207 8.944 2.716 1.00 94.69 136 LEU A C 1
ATOM 1030 O O . LEU A 1 136 ? -4.980 9.959 3.376 1.00 94.69 136 LEU A O 1
ATOM 1034 N N . ILE A 1 137 ? -5.604 8.975 1.450 1.00 94.62 137 ILE A N 1
ATOM 1035 C CA . ILE A 1 137 ? -5.935 10.206 0.732 1.00 94.62 137 ILE A CA 1
ATOM 1036 C C . ILE A 1 137 ? -7.355 10.112 0.186 1.00 94.62 137 ILE A C 1
ATOM 1038 O O . ILE A 1 137 ? -7.835 9.024 -0.134 1.00 94.62 137 ILE A O 1
ATOM 1042 N N . GLU A 1 138 ? -8.026 11.253 0.091 1.00 93.44 138 GLU A N 1
ATOM 1043 C CA . GLU A 1 138 ? -9.325 11.347 -0.568 1.00 93.44 138 GLU A CA 1
ATOM 1044 C C . GLU A 1 138 ? -9.138 11.242 -2.086 1.00 93.44 138 GLU A C 1
ATOM 1046 O O . GLU A 1 138 ? -8.246 11.873 -2.657 1.00 93.44 138 GLU A O 1
ATOM 1051 N N . GLY A 1 139 ? -9.951 10.414 -2.737 1.00 91.75 139 GLY A N 1
ATOM 1052 C CA . GLY A 1 139 ? -9.900 10.200 -4.180 1.00 91.75 139 GLY A CA 1
ATOM 1053 C C . GLY A 1 139 ? -10.333 8.800 -4.593 1.00 91.75 139 GLY A C 1
ATOM 1054 O O . GLY A 1 139 ? -10.638 7.952 -3.758 1.00 91.75 139 GLY A O 1
ATOM 1055 N N . ASN A 1 140 ? -10.344 8.541 -5.897 1.00 88.31 140 ASN A N 1
ATOM 1056 C CA . ASN A 1 140 ? -10.630 7.214 -6.431 1.00 88.31 140 ASN A CA 1
ATOM 1057 C C . ASN A 1 140 ? -9.333 6.555 -6.912 1.00 88.31 140 ASN A C 1
ATOM 1059 O O . ASN A 1 140 ? -8.509 7.229 -7.539 1.00 88.31 140 ASN A O 1
ATOM 1063 N N . PRO A 1 141 ? -9.113 5.262 -6.614 1.00 83.94 141 PRO A N 1
ATOM 1064 C CA . PRO A 1 141 ? -7.962 4.557 -7.149 1.00 83.94 141 PRO A CA 1
ATOM 1065 C C . PRO A 1 141 ? -8.080 4.514 -8.682 1.00 83.94 141 PRO A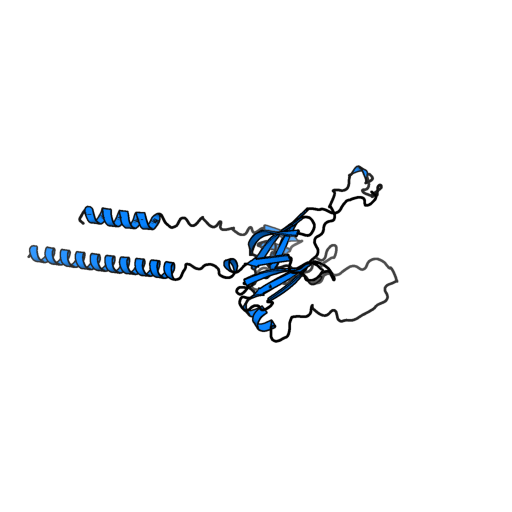 C 1
ATOM 1067 O O . PRO A 1 141 ? -9.191 4.364 -9.197 1.00 83.94 141 PRO A O 1
ATOM 1070 N N . PRO A 1 142 ? -6.968 4.669 -9.423 1.00 82.81 142 PRO A N 1
ATOM 1071 C CA . PRO A 1 142 ? -7.011 4.640 -10.878 1.00 82.81 142 PRO A CA 1
ATOM 1072 C C . PRO A 1 142 ? -7.493 3.271 -11.358 1.00 82.81 142 PRO A C 1
ATOM 1074 O O . PRO A 1 142 ? -7.027 2.242 -10.861 1.00 82.81 142 PRO A O 1
ATOM 1077 N N . ASP A 1 143 ? -8.384 3.265 -12.348 1.00 83.62 143 ASP A N 1
ATOM 1078 C CA . ASP A 1 143 ? -8.763 2.027 -13.018 1.00 83.62 143 ASP A CA 1
ATOM 1079 C C . ASP A 1 143 ? -7.571 1.534 -13.849 1.00 83.62 143 ASP A C 1
ATOM 1081 O O . ASP A 1 143 ? -7.104 2.205 -14.772 1.00 83.62 143 ASP A O 1
ATOM 1085 N N . ARG A 1 144 ? -7.009 0.385 -13.469 1.00 83.00 144 ARG A N 1
ATOM 1086 C CA . ARG A 1 144 ? -5.816 -0.189 -14.103 1.00 83.00 144 ARG A CA 1
ATOM 1087 C C . ARG A 1 144 ? -6.221 -1.336 -15.014 1.00 83.00 144 ARG A C 1
ATOM 1089 O O . ARG A 1 144 ? -5.858 -2.487 -14.779 1.00 83.00 144 ARG A O 1
ATOM 1096 N N . LEU A 1 145 ? -6.977 -0.990 -16.055 1.00 85.25 145 LEU A N 1
ATOM 1097 C CA . LEU A 1 145 ? -7.431 -1.928 -17.086 1.00 85.25 145 LEU A CA 1
ATOM 1098 C C . LEU A 1 145 ? -6.253 -2.583 -17.821 1.00 85.25 145 LEU A C 1
ATOM 1100 O O . LEU A 1 145 ? -6.303 -3.769 -18.134 1.00 85.25 145 LEU A O 1
ATOM 1104 N N . ASN A 1 146 ? -5.169 -1.830 -18.029 1.00 89.19 146 ASN A N 1
ATOM 1105 C CA . ASN A 1 146 ? -3.956 -2.307 -18.686 1.00 89.19 146 ASN A CA 1
ATOM 1106 C C . ASN A 1 146 ? -2.877 -2.598 -17.640 1.00 89.19 146 ASN A C 1
ATOM 1108 O O . ASN A 1 146 ? -2.178 -1.694 -17.179 1.00 89.19 146 ASN A O 1
ATOM 1112 N N . GLN A 1 147 ? -2.763 -3.865 -17.255 1.00 92.31 147 GLN A N 1
ATOM 1113 C CA . GLN A 1 147 ? -1.692 -4.351 -16.389 1.00 92.31 147 GLN A CA 1
ATOM 1114 C C . GLN A 1 147 ? -0.590 -4.987 -17.241 1.00 92.31 147 GLN A C 1
ATOM 1116 O O . GLN A 1 147 ? -0.904 -5.621 -18.253 1.00 92.31 147 GLN A O 1
ATOM 1121 N N . PRO A 1 148 ? 0.690 -4.849 -16.863 1.00 94.12 148 PRO A N 1
ATOM 1122 C CA . PRO A 1 148 ? 1.755 -5.505 -17.600 1.00 94.12 148 PRO A CA 1
ATOM 1123 C C . PRO A 1 148 ? 1.628 -7.031 -17.458 1.00 94.12 148 PRO A C 1
ATOM 1125 O O . PRO A 1 148 ? 1.185 -7.542 -16.424 1.00 94.12 148 PRO A O 1
ATOM 1128 N N . ALA A 1 149 ? 2.003 -7.768 -18.508 1.00 93.31 149 ALA A N 1
ATOM 1129 C CA . ALA A 1 149 ? 1.974 -9.234 -18.492 1.00 93.31 149 ALA A CA 1
ATOM 1130 C C . ALA A 1 149 ? 2.904 -9.798 -17.401 1.00 93.31 149 ALA A C 1
ATOM 1132 O O . ALA A 1 149 ? 2.531 -10.718 -16.661 1.00 93.31 149 ALA A O 1
ATOM 1133 N N . GLU A 1 150 ? 4.067 -9.165 -17.259 1.00 93.56 150 GLU A N 1
ATOM 1134 C CA . GLU A 1 150 ? 5.133 -9.479 -16.313 1.00 93.56 150 GLU A CA 1
ATOM 1135 C C . GLU A 1 150 ? 5.437 -8.269 -15.425 1.00 93.56 150 GLU A C 1
ATOM 1137 O O . GLU A 1 150 ? 5.178 -7.124 -15.795 1.00 93.56 150 GLU A O 1
ATOM 1142 N N . GLY A 1 151 ? 5.988 -8.513 -14.240 1.00 95.19 151 GLY A N 1
ATOM 1143 C CA . GLY A 1 151 ? 6.351 -7.460 -13.298 1.00 95.19 151 GLY A CA 1
ATOM 1144 C C . GLY A 1 151 ? 6.034 -7.840 -11.862 1.00 95.19 151 GLY A C 1
ATOM 1145 O O . GLY A 1 151 ? 5.706 -8.983 -11.557 1.00 95.19 151 GLY A O 1
ATOM 1146 N N . TYR A 1 152 ? 6.130 -6.855 -10.981 1.00 97.50 152 TYR A N 1
ATOM 1147 C CA . TYR A 1 152 ? 5.796 -7.007 -9.574 1.00 97.50 152 TYR A CA 1
ATOM 1148 C C . TYR A 1 152 ? 4.287 -7.158 -9.402 1.00 97.50 152 TYR A C 1
ATOM 1150 O O . TYR A 1 152 ? 3.496 -6.643 -10.196 1.00 97.50 152 TYR A O 1
ATOM 1158 N N . MET A 1 153 ? 3.879 -7.814 -8.324 1.00 98.06 153 MET A N 1
ATOM 1159 C CA . MET A 1 153 ? 2.474 -7.954 -7.962 1.00 98.06 153 MET A CA 1
ATOM 1160 C C . MET A 1 153 ? 2.252 -7.397 -6.566 1.00 98.06 153 MET A C 1
ATOM 1162 O O . MET A 1 153 ? 3.002 -7.694 -5.644 1.00 98.06 153 MET A O 1
ATOM 1166 N N . VAL A 1 154 ? 1.201 -6.605 -6.395 1.00 98.12 154 VAL A N 1
ATOM 1167 C CA . VAL A 1 154 ? 0.722 -6.178 -5.084 1.00 98.12 154 VAL A CA 1
ATOM 1168 C C . VAL A 1 154 ? -0.607 -6.854 -4.784 1.00 98.12 154 VAL A C 1
ATOM 1170 O O . VAL A 1 154 ? -1.468 -6.954 -5.658 1.00 98.12 154 VAL A O 1
ATOM 1173 N N . LYS A 1 155 ? -0.771 -7.326 -3.549 1.00 98.12 155 LYS A N 1
ATOM 1174 C CA . LYS A 1 155 ? -2.005 -7.910 -3.028 1.00 98.12 155 LYS A CA 1
ATOM 1175 C C . LYS A 1 155 ? -2.439 -7.198 -1.760 1.00 98.12 155 LYS A C 1
ATOM 1177 O O . LYS A 1 155 ? -1.606 -6.810 -0.946 1.00 98.12 155 LYS A O 1
ATOM 1182 N N . ILE A 1 156 ? -3.745 -7.058 -1.578 1.00 97.50 156 ILE A N 1
ATOM 1183 C CA . ILE A 1 156 ? -4.343 -6.615 -0.318 1.00 97.50 156 ILE A CA 1
ATOM 1184 C C . ILE A 1 156 ? -5.007 -7.825 0.321 1.00 97.50 156 ILE A C 1
ATOM 1186 O O . ILE A 1 156 ? -5.898 -8.427 -0.275 1.00 97.50 156 ILE A O 1
ATOM 1190 N N . ILE A 1 157 ? -4.571 -8.174 1.527 1.00 97.75 157 ILE A N 1
ATOM 1191 C CA . ILE A 1 157 ? -5.033 -9.350 2.266 1.00 97.75 157 ILE A CA 1
ATOM 1192 C C . ILE A 1 157 ? -5.884 -8.902 3.447 1.00 97.75 157 ILE A C 1
ATOM 1194 O O . ILE A 1 157 ? -5.501 -7.986 4.178 1.00 97.75 157 ILE A O 1
ATOM 1198 N N . SER A 1 158 ? -7.033 -9.542 3.646 1.00 95.62 158 SER A N 1
ATOM 1199 C CA . SER A 1 158 ? -7.957 -9.242 4.738 1.00 95.62 158 SER A CA 1
ATOM 1200 C C . SER A 1 158 ? -7.499 -9.792 6.094 1.00 95.62 158 SER A C 1
ATOM 1202 O O . SER A 1 158 ? -6.567 -10.595 6.184 1.00 95.62 158 SER A O 1
ATOM 1204 N N . PHE A 1 159 ? -8.192 -9.407 7.171 1.00 94.06 159 PHE A N 1
ATOM 1205 C CA . PHE A 1 159 ? -8.012 -10.031 8.490 1.00 94.06 159 PHE A CA 1
ATOM 1206 C C . PHE A 1 159 ? -8.282 -11.541 8.501 1.00 94.06 159 PHE A C 1
ATOM 1208 O O . PHE A 1 159 ? -7.632 -12.258 9.261 1.00 94.06 159 PHE A O 1
ATOM 1215 N N . ASP A 1 160 ? -9.162 -12.009 7.615 1.00 94.56 160 ASP A N 1
ATOM 1216 C CA . ASP A 1 160 ? -9.524 -13.419 7.440 1.00 94.56 160 ASP A CA 1
ATOM 1217 C C . ASP A 1 160 ? -8.604 -14.146 6.444 1.00 94.56 160 ASP A C 1
ATOM 1219 O O . ASP A 1 160 ? -8.903 -15.253 6.000 1.00 94.56 160 ASP A O 1
ATOM 1223 N N . ASN A 1 161 ? -7.475 -13.525 6.082 1.00 94.88 161 ASN A N 1
ATOM 1224 C CA . ASN A 1 161 ? -6.482 -14.061 5.154 1.00 94.88 161 ASN A CA 1
ATOM 1225 C C . ASN A 1 161 ? -7.025 -14.307 3.729 1.00 94.88 161 ASN A C 1
ATOM 1227 O O . ASN A 1 161 ? -6.537 -15.183 3.017 1.00 94.88 161 ASN A O 1
ATOM 1231 N N . GLN A 1 162 ? -8.036 -13.532 3.318 1.00 95.88 162 GLN A N 1
ATOM 1232 C CA . GLN A 1 162 ? -8.604 -13.551 1.967 1.00 95.88 162 GLN A CA 1
ATOM 1233 C C . GLN A 1 162 ? -7.980 -12.452 1.104 1.00 95.88 162 GLN A C 1
ATOM 1235 O O . GLN A 1 162 ? -7.723 -11.347 1.585 1.00 95.88 162 GLN A O 1
ATOM 1240 N N . GLU A 1 163 ? -7.770 -12.734 -0.180 1.00 96.38 163 GLU A N 1
ATOM 1241 C CA . GLU A 1 163 ? -7.326 -11.729 -1.145 1.00 96.38 163 GLU A CA 1
ATOM 1242 C C . GLU A 1 163 ? -8.488 -10.783 -1.483 1.00 96.38 163 GLU A C 1
ATOM 1244 O O . GLU A 1 163 ? -9.516 -11.199 -2.011 1.00 96.38 163 GLU A O 1
ATOM 1249 N N . LEU A 1 164 ? -8.328 -9.500 -1.160 1.00 94.25 164 LEU A N 1
ATOM 1250 C CA . LEU A 1 164 ? -9.313 -8.451 -1.436 1.00 94.25 164 LEU A CA 1
ATOM 1251 C C . LEU A 1 164 ? -9.055 -7.764 -2.774 1.00 94.25 164 LEU A C 1
ATOM 1253 O O . LEU A 1 164 ? -9.977 -7.271 -3.415 1.00 94.25 164 LEU A O 1
ATOM 1257 N N . TYR A 1 165 ? -7.791 -7.670 -3.174 1.00 94.94 165 TYR A N 1
ATOM 1258 C CA . TYR A 1 165 ? -7.387 -6.984 -4.392 1.00 94.94 165 TYR A CA 1
ATOM 1259 C C . TYR A 1 165 ? -6.004 -7.451 -4.828 1.00 94.94 165 TYR A C 1
ATOM 1261 O O . TYR A 1 165 ? -5.147 -7.705 -3.979 1.00 94.94 165 TYR A O 1
ATOM 1269 N N . SER A 1 166 ? -5.776 -7.488 -6.139 1.00 96.00 166 SER A N 1
ATOM 1270 C CA . SER A 1 166 ? -4.466 -7.736 -6.730 1.00 96.00 166 SER A CA 1
ATOM 1271 C C . SER A 1 166 ? -4.233 -6.830 -7.938 1.00 96.00 166 SER A C 1
ATOM 1273 O O . SER A 1 166 ? -5.160 -6.525 -8.691 1.00 96.00 166 SER A O 1
ATOM 1275 N N . LEU A 1 167 ? -2.989 -6.384 -8.102 1.00 96.12 167 LEU A N 1
ATOM 1276 C CA . LEU A 1 167 ? -2.546 -5.552 -9.213 1.00 96.12 167 LEU A CA 1
ATOM 1277 C C . LEU A 1 167 ? -1.106 -5.907 -9.598 1.00 96.12 167 LEU A C 1
ATOM 1279 O O . LEU A 1 167 ? -0.225 -5.934 -8.740 1.00 96.12 167 LEU A O 1
ATOM 1283 N N . LYS A 1 168 ? -0.846 -6.102 -10.892 1.00 97.38 168 LYS A N 1
ATOM 1284 C CA . LYS A 1 168 ? 0.513 -6.133 -11.443 1.00 97.38 168 LYS A CA 1
ATOM 1285 C C . LYS A 1 168 ? 1.002 -4.728 -11.791 1.00 97.38 168 LYS A C 1
ATOM 1287 O O . LYS A 1 168 ? 0.236 -3.892 -12.273 1.00 97.38 168 LYS A O 1
ATOM 1292 N N . PHE A 1 169 ? 2.286 -4.467 -11.572 1.00 96.19 169 PHE A N 1
ATOM 1293 C CA . PHE A 1 169 ? 2.932 -3.201 -11.909 1.00 96.19 169 PHE A CA 1
ATOM 1294 C C . PHE A 1 169 ? 4.401 -3.396 -12.305 1.00 96.19 169 PHE A C 1
ATOM 1296 O O . PHE A 1 169 ? 5.068 -4.332 -11.870 1.00 96.19 169 PHE A O 1
ATOM 1303 N N . SER A 1 170 ? 4.918 -2.479 -13.118 1.00 95.75 170 SER A N 1
ATOM 1304 C CA . SER A 1 170 ? 6.340 -2.373 -13.443 1.00 95.75 170 SER A CA 1
ATOM 1305 C C . SER A 1 170 ? 6.948 -1.157 -12.745 1.00 95.75 170 SER A C 1
ATOM 1307 O O . SER A 1 170 ? 6.271 -0.159 -12.478 1.00 95.75 170 SER A O 1
ATOM 1309 N N . ILE A 1 171 ? 8.237 -1.243 -12.423 1.00 95.12 171 ILE A N 1
ATOM 1310 C CA . ILE A 1 171 ? 9.011 -0.107 -11.925 1.00 95.12 171 ILE A CA 1
ATOM 1311 C C . ILE A 1 171 ? 9.792 0.434 -13.117 1.00 95.12 171 ILE A C 1
ATOM 1313 O O . ILE A 1 171 ? 10.712 -0.216 -13.597 1.00 95.12 171 ILE A O 1
ATOM 1317 N N . GLU A 1 172 ? 9.408 1.611 -13.606 1.00 92.19 172 GLU A N 1
ATOM 1318 C CA . GLU A 1 172 ? 10.106 2.260 -14.720 1.00 92.19 172 GLU A CA 1
ATOM 1319 C C . GLU A 1 172 ? 11.497 2.724 -14.261 1.00 92.19 172 GLU A C 1
ATOM 1321 O O . GLU A 1 172 ? 11.602 3.688 -13.500 1.00 92.19 172 GLU A O 1
ATOM 1326 N N . LEU A 1 173 ? 12.557 2.023 -14.659 1.00 91.69 173 LEU A N 1
ATOM 1327 C CA . LEU A 1 173 ? 13.937 2.349 -14.277 1.00 91.69 173 LEU A CA 1
ATOM 1328 C C . LEU A 1 173 ? 14.680 3.128 -15.363 1.00 91.69 173 LEU A C 1
ATOM 1330 O O . LEU A 1 173 ? 15.842 3.476 -15.159 1.00 91.69 173 LEU A O 1
ATOM 1334 N N . THR A 1 174 ? 14.028 3.434 -16.484 1.00 88.12 174 THR A N 1
ATOM 1335 C CA . THR A 1 174 ? 14.630 4.263 -17.525 1.00 88.12 174 THR A CA 1
ATOM 1336 C C . THR A 1 174 ? 14.781 5.696 -17.002 1.00 88.12 174 THR A C 1
ATOM 1338 O O . THR A 1 174 ? 13.790 6.295 -16.562 1.00 88.12 174 THR A O 1
ATOM 1341 N N . PRO A 1 175 ? 15.999 6.265 -16.986 1.00 80.88 175 PRO A N 1
ATOM 1342 C CA . PRO A 1 175 ? 16.181 7.659 -16.615 1.00 80.88 175 PRO A CA 1
ATOM 1343 C C . PRO A 1 175 ? 15.510 8.561 -17.656 1.00 80.88 175 PRO A C 1
ATOM 1345 O O . PRO A 1 175 ? 15.801 8.486 -18.847 1.00 80.88 175 PRO A O 1
ATOM 1348 N N . ILE A 1 176 ? 14.613 9.435 -17.200 1.00 75.12 176 ILE A N 1
ATOM 1349 C CA . ILE A 1 176 ? 14.032 10.477 -18.048 1.00 75.12 176 ILE A CA 1
ATOM 1350 C C . ILE A 1 176 ? 14.993 11.660 -18.010 1.00 75.12 176 ILE A C 1
ATOM 1352 O O . ILE A 1 176 ? 14.974 12.458 -17.072 1.00 75.12 176 ILE A O 1
ATOM 1356 N N . ASN A 1 177 ? 15.853 11.750 -19.017 1.00 73.81 177 ASN A N 1
ATOM 1357 C CA . ASN A 1 177 ? 16.701 12.916 -19.206 1.00 73.81 177 ASN A CA 1
ATOM 1358 C C . ASN A 1 177 ? 15.935 13.959 -20.022 1.00 73.81 177 ASN A C 1
ATOM 1360 O O . ASN A 1 177 ? 15.265 13.623 -20.999 1.00 73.81 177 ASN A O 1
ATOM 1364 N N . ALA A 1 178 ? 16.037 15.229 -19.626 1.00 77.75 178 ALA A N 1
ATOM 1365 C CA . ALA A 1 178 ? 15.635 16.308 -20.515 1.00 77.75 178 ALA A CA 1
ATOM 1366 C C . ALA A 1 178 ? 16.496 16.217 -21.781 1.00 77.75 178 ALA A C 1
ATOM 1368 O O . ALA A 1 178 ? 17.718 16.089 -21.685 1.00 77.75 178 ALA A O 1
ATOM 1369 N N . LEU A 1 179 ? 15.851 16.238 -22.946 1.00 84.12 179 LEU A N 1
ATOM 1370 C CA . LEU A 1 179 ? 16.562 16.241 -24.219 1.00 84.12 179 LEU A CA 1
ATOM 1371 C C . LEU A 1 179 ? 17.350 17.553 -24.321 1.00 84.12 179 LEU A C 1
ATOM 1373 O O . LEU A 1 179 ? 16.829 18.619 -23.980 1.00 84.12 179 LEU A O 1
ATOM 1377 N N . ASP A 1 180 ? 18.611 17.471 -24.737 1.00 86.31 180 ASP A N 1
ATOM 1378 C CA . ASP A 1 180 ? 19.454 18.655 -24.889 1.00 86.31 180 ASP A CA 1
ATOM 1379 C C . ASP A 1 180 ? 18.892 19.523 -26.032 1.00 86.31 180 ASP A C 1
ATOM 1381 O O . ASP A 1 180 ? 18.658 18.998 -27.123 1.00 86.31 180 ASP A O 1
ATOM 1385 N N . PRO A 1 181 ? 18.660 20.835 -25.834 1.00 91.56 181 PRO A N 1
ATOM 1386 C CA . PRO A 1 181 ? 18.155 21.705 -26.894 1.00 91.56 181 PRO A CA 1
ATOM 1387 C C . PRO A 1 181 ? 19.020 21.705 -28.160 1.00 91.56 181 PRO A C 1
ATOM 1389 O O . PRO A 1 181 ? 18.488 21.898 -29.247 1.00 91.56 181 PRO A O 1
ATOM 1392 N N . SER A 1 182 ? 20.330 21.450 -28.045 1.00 93.94 182 SER A N 1
ATOM 1393 C CA . SER A 1 182 ? 21.239 21.320 -29.194 1.00 93.94 182 SER A CA 1
ATOM 1394 C C . SER A 1 182 ? 20.945 20.106 -30.079 1.00 93.94 182 SER A C 1
ATOM 1396 O O . SER A 1 182 ? 21.471 20.010 -31.187 1.00 93.94 182 SER A O 1
ATOM 1398 N N . TRP A 1 183 ? 20.101 19.180 -29.616 1.00 94.12 183 TRP A N 1
ATOM 1399 C CA . TRP A 1 183 ? 19.642 18.040 -30.402 1.00 94.12 183 TRP A CA 1
ATOM 1400 C C . TRP A 1 183 ? 18.502 18.392 -31.346 1.00 94.12 183 TRP A C 1
ATOM 1402 O O . TRP A 1 183 ? 18.095 17.525 -32.115 1.00 94.12 183 TRP A O 1
ATOM 1412 N N . PHE A 1 184 ? 17.994 19.625 -31.306 1.00 96.12 184 PHE A N 1
ATOM 1413 C CA . PHE A 1 184 ? 16.910 20.096 -32.156 1.00 96.12 184 PHE A CA 1
ATOM 1414 C C . PHE A 1 184 ? 17.370 21.248 -33.050 1.00 96.12 184 PHE A C 1
ATOM 1416 O O . PHE A 1 184 ? 18.189 22.073 -32.647 1.00 96.12 184 PHE A O 1
ATOM 1423 N N . ASP A 1 185 ? 16.839 21.307 -34.269 1.00 95.75 185 ASP A N 1
ATOM 1424 C CA . ASP A 1 185 ? 16.972 22.486 -35.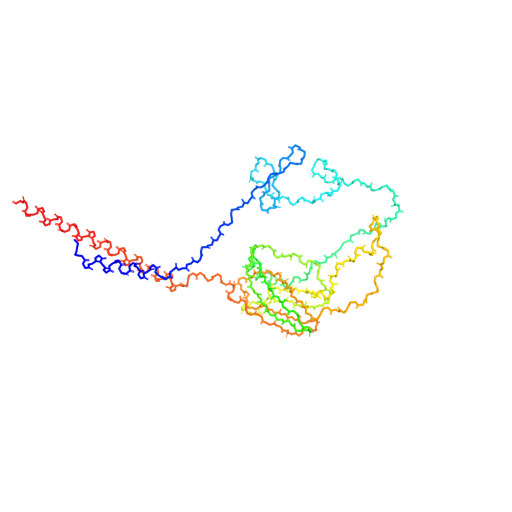126 1.00 95.75 185 ASP A CA 1
ATOM 1425 C C . ASP A 1 185 ? 16.042 23.632 -34.668 1.00 95.75 185 ASP A C 1
ATOM 1427 O O . ASP A 1 185 ? 15.231 23.492 -33.749 1.00 95.75 185 ASP A O 1
ATOM 1431 N N . GLU A 1 186 ? 16.138 24.793 -35.322 1.00 95.62 186 GLU A N 1
ATOM 1432 C CA . GLU A 1 186 ? 15.305 25.968 -35.016 1.00 95.62 186 GLU A CA 1
ATOM 1433 C C . GLU A 1 186 ? 13.802 25.737 -35.269 1.00 95.62 186 GLU A C 1
ATOM 1435 O O . GLU A 1 186 ? 12.966 26.504 -34.789 1.00 95.62 186 GLU A O 1
ATOM 1440 N N . GLN A 1 187 ? 13.445 24.694 -36.026 1.00 96.44 187 GLN A N 1
ATOM 1441 C CA . GLN A 1 187 ? 12.069 24.295 -36.319 1.00 96.44 187 GLN A CA 1
ATOM 1442 C C . GLN A 1 187 ? 11.546 23.235 -35.332 1.00 96.44 187 GLN A C 1
ATOM 1444 O O . GLN A 1 187 ? 10.364 22.894 -35.381 1.00 96.44 187 GLN A O 1
ATOM 1449 N N . GLY A 1 188 ? 12.392 22.752 -34.414 1.00 94.06 188 GLY A N 1
ATOM 1450 C CA . GLY A 1 188 ? 12.054 21.754 -33.403 1.00 94.06 188 GLY A CA 1
ATOM 1451 C C . GLY A 1 188 ? 12.180 20.302 -33.870 1.00 94.06 188 GLY A C 1
ATOM 1452 O O . GLY A 1 188 ? 11.702 19.409 -33.169 1.00 94.06 188 GLY A O 1
ATOM 1453 N N . ASN A 1 189 ? 12.808 20.029 -35.017 1.00 95.50 189 ASN A N 1
ATOM 1454 C CA . ASN A 1 189 ? 13.083 18.657 -35.443 1.00 95.50 189 ASN A CA 1
ATOM 1455 C C . ASN A 1 189 ? 14.332 18.130 -34.740 1.00 95.50 189 ASN A C 1
ATOM 1457 O O . ASN A 1 189 ? 15.352 18.815 -34.679 1.00 95.50 189 ASN A O 1
ATOM 1461 N N . GLN A 1 190 ? 14.275 16.893 -34.245 1.00 93.50 190 GLN A N 1
ATOM 1462 C CA . GLN A 1 190 ? 15.431 16.249 -33.626 1.00 93.50 190 GLN A CA 1
ATOM 1463 C C . GLN A 1 190 ? 16.478 15.887 -34.697 1.00 93.50 190 GLN A C 1
ATOM 1465 O O . GLN A 1 190 ? 16.220 15.065 -35.574 1.00 93.50 190 GLN A O 1
ATOM 1470 N N . ILE A 1 191 ? 17.661 16.501 -34.618 1.00 95.94 191 ILE A N 1
ATOM 1471 C CA . ILE A 1 191 ? 18.810 16.315 -35.523 1.00 95.94 191 ILE A CA 1
ATOM 1472 C C . ILE A 1 191 ? 19.917 15.439 -34.921 1.00 95.94 191 ILE A C 1
ATOM 1474 O O . ILE A 1 191 ? 20.817 15.006 -35.639 1.00 95.94 191 ILE A O 1
ATOM 1478 N N . PHE A 1 192 ? 19.857 15.159 -33.616 1.00 91.06 192 PHE A N 1
ATOM 1479 C CA . PHE A 1 192 ? 20.778 14.256 -32.932 1.00 91.06 192 PHE A CA 1
ATOM 1480 C C . PHE A 1 192 ? 20.012 13.213 -32.118 1.00 91.06 192 PHE A C 1
ATOM 1482 O O . PHE A 1 192 ? 19.161 13.539 -31.289 1.00 91.06 192 PHE A O 1
ATOM 1489 N N . PHE A 1 193 ? 20.347 11.946 -32.345 1.00 86.88 193 PHE A N 1
ATOM 1490 C CA . PHE A 1 193 ? 19.787 10.805 -31.633 1.00 86.88 193 PHE A CA 1
ATOM 1491 C C . PHE A 1 193 ? 20.926 10.173 -30.836 1.00 86.88 193 PHE A C 1
ATOM 1493 O O . PHE A 1 193 ? 21.791 9.539 -31.446 1.00 86.88 193 PHE A O 1
ATOM 1500 N N . PRO A 1 194 ? 20.998 10.388 -29.512 1.00 80.50 194 PRO A N 1
ATOM 1501 C CA . PRO A 1 194 ? 22.007 9.716 -28.705 1.00 80.50 194 PRO A CA 1
ATOM 1502 C C . PRO A 1 194 ? 21.832 8.197 -28.824 1.00 80.50 194 PRO A C 1
ATOM 1504 O O . PRO A 1 194 ? 20.707 7.699 -28.879 1.00 80.50 194 PRO A O 1
ATOM 1507 N N . GLU A 1 195 ? 22.935 7.454 -28.821 1.00 80.25 195 GLU A N 1
ATOM 1508 C CA . GLU A 1 195 ? 22.869 6.010 -28.595 1.00 80.25 195 GLU A CA 1
ATOM 1509 C C . GLU A 1 195 ? 22.330 5.754 -27.177 1.00 80.25 195 GLU A C 1
ATOM 1511 O O . GLU A 1 195 ? 22.685 6.467 -26.234 1.00 80.25 195 GLU A O 1
ATOM 1516 N N . GLU A 1 196 ? 21.450 4.760 -27.017 1.00 69.12 196 GLU A N 1
ATOM 1517 C CA . GLU A 1 196 ? 20.880 4.376 -25.719 1.00 69.12 196 GLU A CA 1
ATOM 1518 C C . GLU A 1 196 ? 21.966 3.785 -24.806 1.00 69.12 196 GLU A C 1
ATOM 1520 O O . GLU A 1 196 ? 22.125 2.575 -24.674 1.00 69.12 196 GLU A O 1
ATOM 1525 N N . THR A 1 197 ? 22.751 4.648 -24.165 1.00 66.94 197 THR A N 1
ATOM 1526 C CA . THR A 1 197 ? 23.806 4.246 -23.223 1.00 66.94 197 THR A CA 1
ATOM 1527 C C . THR A 1 197 ? 23.423 4.513 -21.775 1.00 66.94 197 THR A C 1
ATOM 1529 O O . THR A 1 197 ? 24.275 4.477 -20.886 1.00 66.94 197 THR A O 1
ATOM 1532 N N . THR A 1 198 ? 22.162 4.845 -21.499 1.00 75.56 198 THR A N 1
ATOM 1533 C CA . THR A 1 198 ? 21.747 5.140 -20.132 1.00 75.56 198 THR A CA 1
ATOM 1534 C C . THR A 1 198 ? 21.623 3.860 -19.327 1.00 75.56 198 THR A C 1
ATOM 1536 O O . THR A 1 198 ? 20.712 3.063 -19.550 1.00 75.56 198 THR A O 1
ATOM 1539 N N . GLU A 1 199 ? 22.526 3.685 -18.360 1.00 83.69 199 GLU A N 1
ATOM 1540 C CA . GLU A 1 199 ? 22.373 2.648 -17.344 1.00 83.69 199 GLU A CA 1
ATOM 1541 C C . GLU A 1 199 ? 21.011 2.805 -16.641 1.00 83.69 199 GLU A C 1
ATOM 1543 O O . GLU A 1 199 ? 20.622 3.929 -16.295 1.00 83.69 199 GLU A O 1
ATOM 1548 N N . PRO A 1 200 ? 20.284 1.701 -16.398 1.00 87.56 200 PRO A N 1
ATOM 1549 C CA . PRO A 1 200 ? 19.030 1.754 -15.665 1.00 87.56 200 PRO A CA 1
ATOM 1550 C C . PRO A 1 200 ? 19.258 2.292 -14.250 1.00 87.56 200 PRO A C 1
ATOM 1552 O O . PRO A 1 200 ? 20.279 2.033 -13.604 1.00 87.56 200 PRO A O 1
ATOM 1555 N N . LEU A 1 201 ? 18.271 3.027 -13.743 1.00 90.00 201 LEU A N 1
ATOM 1556 C CA . LEU A 1 201 ? 18.302 3.565 -12.392 1.00 90.00 201 LEU A CA 1
ATOM 1557 C C . LEU A 1 201 ? 18.412 2.428 -11.368 1.00 90.00 201 LEU A C 1
ATOM 1559 O O . LEU A 1 201 ? 17.590 1.514 -11.321 1.00 90.00 201 LEU A O 1
ATOM 1563 N N . LYS A 1 202 ? 19.421 2.522 -10.499 1.00 93.56 202 LYS A N 1
ATOM 1564 C CA . LYS A 1 202 ? 19.635 1.583 -9.385 1.00 93.56 202 LYS A CA 1
ATOM 1565 C C . LYS A 1 202 ? 18.685 1.846 -8.219 1.00 93.56 202 LYS A C 1
ATOM 1567 O O . LYS A 1 202 ? 18.331 0.922 -7.489 1.00 93.56 202 LYS A O 1
ATOM 1572 N N . GLU A 1 203 ? 18.243 3.095 -8.068 1.00 96.06 203 GLU A N 1
ATOM 1573 C CA . GLU A 1 203 ? 17.325 3.528 -7.018 1.00 96.06 203 GLU A CA 1
ATOM 1574 C C . GLU A 1 203 ? 16.166 4.346 -7.589 1.00 96.06 203 GLU A C 1
ATOM 1576 O O . GLU A 1 203 ? 16.359 5.190 -8.464 1.00 96.06 203 GLU A O 1
ATOM 1581 N N . LYS A 1 204 ? 14.957 4.130 -7.060 1.00 96.31 204 LYS A N 1
ATOM 1582 C CA . LYS A 1 204 ? 13.775 4.924 -7.413 1.00 96.31 204 LYS A CA 1
ATOM 1583 C C . LYS A 1 204 ? 12.790 4.993 -6.256 1.00 96.31 204 LYS A C 1
ATOM 1585 O O . LYS A 1 204 ? 12.465 3.972 -5.657 1.00 96.31 204 LYS A O 1
ATOM 1590 N N . VAL A 1 205 ? 12.264 6.184 -5.980 1.00 97.50 205 VAL A N 1
ATOM 1591 C CA . VAL A 1 205 ? 11.102 6.366 -5.099 1.00 97.50 205 VAL A CA 1
ATOM 1592 C C . VAL A 1 205 ? 9.859 6.506 -5.965 1.00 97.50 205 VAL A C 1
ATOM 1594 O O . VAL A 1 205 ? 9.858 7.253 -6.944 1.00 97.50 205 VAL A O 1
ATOM 1597 N N . PHE A 1 206 ? 8.804 5.775 -5.629 1.00 97.12 206 PHE A N 1
ATOM 1598 C CA . PHE A 1 206 ? 7.545 5.798 -6.365 1.00 97.12 206 PHE A CA 1
ATOM 1599 C C . PHE A 1 206 ? 6.355 5.621 -5.422 1.00 97.12 206 PHE A C 1
ATOM 1601 O O . PHE A 1 206 ? 6.507 5.231 -4.265 1.00 97.12 206 PHE A O 1
ATOM 1608 N N . VAL A 1 207 ? 5.160 5.942 -5.919 1.00 97.06 207 VAL A N 1
ATOM 1609 C CA . VAL A 1 207 ? 3.917 5.865 -5.146 1.00 97.06 207 VAL A CA 1
ATOM 1610 C C . VAL A 1 207 ? 2.967 4.869 -5.797 1.00 97.06 207 VAL A C 1
ATOM 1612 O O . VAL A 1 207 ? 2.669 4.971 -6.988 1.00 97.06 207 VAL A O 1
ATOM 1615 N N . LEU A 1 208 ? 2.465 3.925 -5.004 1.00 96.50 208 LEU A N 1
ATOM 1616 C CA . LEU A 1 208 ? 1.366 3.044 -5.383 1.00 96.50 208 LEU A CA 1
ATOM 1617 C C . LEU A 1 208 ? 0.080 3.519 -4.715 1.00 96.50 208 LEU A C 1
ATOM 1619 O O . LEU A 1 208 ? -0.020 3.583 -3.493 1.00 96.50 208 LEU A O 1
ATOM 1623 N N . ASN A 1 209 ? -0.909 3.833 -5.545 1.00 96.50 209 ASN A N 1
ATOM 1624 C CA . ASN A 1 209 ? -2.255 4.187 -5.122 1.00 96.50 209 ASN A CA 1
ATOM 1625 C C . ASN A 1 209 ? -3.143 2.953 -5.261 1.00 96.50 209 ASN A C 1
ATOM 1627 O O . ASN A 1 209 ? -3.349 2.469 -6.376 1.00 96.50 209 ASN A O 1
ATOM 1631 N N . LEU A 1 210 ? -3.635 2.451 -4.133 1.00 96.06 210 LEU A N 1
ATOM 1632 C CA . LEU A 1 210 ? -4.401 1.217 -4.029 1.00 96.06 210 LEU A CA 1
ATOM 1633 C C . LEU A 1 210 ? -5.817 1.491 -3.500 1.00 96.06 210 LEU A C 1
ATOM 1635 O O . LEU A 1 210 ? -6.007 2.426 -2.716 1.00 96.06 210 LEU A O 1
ATOM 1639 N N . PRO A 1 211 ? -6.818 0.680 -3.884 1.00 95.31 211 PRO A N 1
ATOM 1640 C CA . PRO A 1 211 ? -8.131 0.724 -3.248 1.00 95.31 211 PRO A CA 1
ATOM 1641 C C . PRO A 1 211 ? -8.023 0.465 -1.743 1.00 95.31 211 PRO A C 1
ATOM 1643 O O . PRO A 1 211 ? -7.263 -0.396 -1.297 1.00 95.31 211 PRO A O 1
ATOM 1646 N N . TYR A 1 212 ? -8.799 1.208 -0.956 1.00 94.44 212 TYR A N 1
ATOM 1647 C CA . TYR A 1 212 ? -8.842 1.042 0.491 1.00 94.44 212 TYR A CA 1
ATOM 1648 C C . TYR A 1 212 ? -10.005 0.133 0.915 1.00 94.44 212 TYR A C 1
ATOM 1650 O O . TYR A 1 212 ? -11.161 0.349 0.540 1.00 94.44 212 TYR A O 1
ATOM 1658 N N . PHE A 1 213 ? -9.690 -0.864 1.746 1.00 93.88 213 PHE A N 1
ATOM 1659 C CA . PHE A 1 213 ? -10.657 -1.800 2.316 1.00 93.88 213 PHE A CA 1
ATOM 1660 C C . PHE A 1 213 ? -10.643 -1.729 3.843 1.00 93.88 213 PHE A C 1
ATOM 1662 O O . PHE A 1 213 ? -9.587 -1.847 4.465 1.00 93.88 213 PHE A O 1
ATOM 1669 N N . LYS A 1 214 ? -11.825 -1.612 4.461 1.00 92.38 214 LYS A N 1
ATOM 1670 C CA . LYS A 1 214 ? -11.974 -1.548 5.933 1.00 92.38 214 LYS A CA 1
ATOM 1671 C C . LYS A 1 214 ? -11.543 -2.820 6.661 1.00 92.38 214 LYS A C 1
ATOM 1673 O O . LYS A 1 214 ? -11.359 -2.799 7.869 1.00 92.38 214 LYS A O 1
ATOM 1678 N N . ASN A 1 215 ? -11.438 -3.935 5.950 1.00 93.62 215 ASN A N 1
ATOM 1679 C CA . ASN A 1 215 ? -11.020 -5.217 6.502 1.00 93.62 215 ASN A CA 1
ATOM 1680 C C . ASN A 1 215 ? -9.617 -5.632 6.032 1.00 93.62 215 ASN A C 1
ATOM 1682 O O . ASN A 1 215 ? -9.259 -6.794 6.220 1.00 93.62 215 ASN A O 1
ATOM 1686 N N . ALA A 1 216 ? -8.837 -4.737 5.415 1.00 95.81 216 ALA A N 1
ATOM 1687 C CA . ALA A 1 216 ? -7.456 -5.034 5.045 1.00 95.81 216 ALA A CA 1
ATOM 1688 C C . ALA A 1 216 ? -6.576 -5.208 6.293 1.00 95.81 216 ALA A C 1
ATOM 1690 O O . ALA A 1 216 ? -6.631 -4.433 7.239 1.00 95.81 216 ALA A O 1
ATOM 1691 N N . LYS A 1 217 ? -5.725 -6.224 6.286 1.00 96.38 217 LYS A N 1
ATOM 1692 C CA . LYS A 1 217 ? -4.715 -6.451 7.320 1.00 96.38 217 LYS A CA 1
ATOM 1693 C C . LYS A 1 217 ? -3.321 -6.220 6.770 1.00 96.38 217 LYS A C 1
ATOM 1695 O O . LYS A 1 217 ? -2.526 -5.531 7.401 1.00 96.38 217 LYS A O 1
ATOM 1700 N N . TYR A 1 218 ? -3.046 -6.753 5.581 1.00 98.31 218 TYR A N 1
ATOM 1701 C CA . TYR A 1 218 ? -1.738 -6.641 4.953 1.00 98.31 218 TYR A CA 1
ATOM 1702 C C . TYR A 1 218 ? -1.820 -6.093 3.536 1.00 98.31 218 TYR A C 1
ATOM 1704 O O . TYR A 1 218 ? -2.773 -6.362 2.804 1.00 98.31 218 TYR A O 1
ATOM 1712 N N . VAL A 1 219 ? -0.771 -5.378 3.144 1.00 98.31 219 VAL A N 1
ATOM 1713 C CA . VAL A 1 219 ? -0.392 -5.220 1.742 1.00 98.31 219 VAL A CA 1
ATOM 1714 C C . VAL A 1 219 ? 0.870 -6.035 1.504 1.00 98.31 219 VAL A C 1
ATOM 1716 O O . VAL A 1 219 ? 1.864 -5.873 2.210 1.00 98.31 219 VAL A O 1
ATOM 1719 N N . GLU A 1 220 ? 0.824 -6.918 0.520 1.00 98.69 220 GLU A N 1
ATOM 1720 C CA . GLU A 1 220 ? 1.915 -7.819 0.164 1.00 98.69 220 GLU A CA 1
ATOM 1721 C C . GLU A 1 220 ? 2.431 -7.475 -1.224 1.00 98.69 220 GLU A C 1
ATOM 1723 O O . GLU A 1 220 ? 1.643 -7.287 -2.147 1.00 98.69 220 GLU A O 1
ATOM 1728 N N . ILE A 1 221 ? 3.748 -7.374 -1.369 1.00 98.56 221 ILE A N 1
ATOM 1729 C CA . ILE A 1 221 ? 4.417 -7.103 -2.639 1.00 98.56 221 ILE A CA 1
ATOM 1730 C C . ILE A 1 221 ? 5.284 -8.302 -2.978 1.00 98.56 221 ILE A C 1
ATOM 1732 O O . ILE A 1 221 ? 6.126 -8.717 -2.179 1.00 98.56 221 ILE A O 1
ATOM 1736 N N . TYR A 1 222 ? 5.079 -8.819 -4.178 1.00 98.38 222 TYR A N 1
ATOM 1737 C CA . TYR A 1 222 ? 5.778 -9.954 -4.745 1.00 98.38 222 TYR A CA 1
ATOM 1738 C C . TYR A 1 222 ? 6.642 -9.504 -5.914 1.00 98.38 222 TYR A C 1
ATOM 1740 O O . TYR A 1 222 ? 6.299 -8.555 -6.630 1.00 98.38 222 TYR A O 1
ATOM 1748 N N . ASP A 1 223 ? 7.758 -10.192 -6.098 1.00 97.56 223 ASP A N 1
ATOM 1749 C CA . ASP A 1 223 ? 8.619 -10.026 -7.258 1.00 97.56 223 ASP A CA 1
ATOM 1750 C C . ASP A 1 223 ? 7.988 -10.648 -8.531 1.00 97.56 223 ASP A C 1
ATOM 1752 O O . ASP A 1 223 ? 6.921 -11.274 -8.466 1.00 97.56 223 ASP A O 1
ATOM 1756 N N . PRO A 1 224 ? 8.636 -10.512 -9.702 1.00 96.56 224 PRO A N 1
ATOM 1757 C CA . PRO A 1 224 ? 8.175 -11.153 -10.935 1.00 96.56 224 PRO A CA 1
ATOM 1758 C C . PRO A 1 224 ? 8.171 -12.691 -10.916 1.00 96.56 224 PRO A C 1
ATOM 1760 O O . PRO A 1 224 ? 7.539 -13.301 -11.777 1.00 96.56 224 PRO A O 1
ATOM 1763 N N . THR A 1 225 ? 8.850 -13.327 -9.956 1.00 97.25 225 THR A N 1
ATOM 1764 C CA . THR A 1 225 ? 8.871 -14.788 -9.772 1.00 97.25 225 THR A CA 1
ATOM 1765 C C . THR A 1 225 ? 7.789 -15.289 -8.801 1.00 97.25 225 THR A C 1
ATOM 1767 O O . THR A 1 225 ? 7.636 -16.497 -8.620 1.00 97.25 225 THR A O 1
ATOM 1770 N N . ASN A 1 226 ? 6.961 -14.380 -8.264 1.00 96.56 226 ASN A N 1
ATOM 1771 C CA . ASN A 1 226 ? 5.966 -14.588 -7.205 1.00 96.56 226 ASN A CA 1
ATOM 1772 C C . ASN A 1 226 ? 6.549 -14.888 -5.809 1.00 96.56 226 ASN A C 1
ATOM 1774 O O . ASN A 1 226 ? 5.841 -15.412 -4.944 1.00 96.56 226 ASN A O 1
ATOM 1778 N N . GLU A 1 227 ? 7.801 -14.524 -5.549 1.00 98.00 227 GLU A N 1
ATOM 1779 C CA . GLU A 1 227 ? 8.388 -14.520 -4.212 1.00 98.00 227 GLU A CA 1
ATOM 1780 C C . GLU A 1 227 ? 7.938 -13.275 -3.429 1.00 98.00 227 GLU A C 1
ATOM 1782 O O . GLU A 1 227 ? 7.914 -12.159 -3.948 1.00 98.00 227 GLU A O 1
ATOM 1787 N N . LEU A 1 228 ? 7.559 -13.453 -2.159 1.00 98.19 228 LEU A N 1
ATOM 1788 C CA . LEU A 1 228 ? 7.140 -12.354 -1.286 1.00 98.19 228 LEU A CA 1
ATOM 1789 C C . LEU A 1 228 ? 8.349 -11.488 -0.894 1.00 98.19 228 LEU A C 1
ATOM 1791 O O . LEU A 1 228 ? 9.191 -11.920 -0.112 1.00 98.19 228 LEU A O 1
ATOM 1795 N N . LEU A 1 229 ? 8.386 -10.238 -1.360 1.00 97.62 229 LEU A N 1
ATOM 1796 C CA . LEU A 1 229 ? 9.453 -9.278 -1.045 1.00 97.62 229 LEU A CA 1
ATOM 1797 C C . LEU A 1 229 ? 9.162 -8.444 0.201 1.00 97.62 229 LEU A C 1
ATOM 1799 O O . LEU A 1 229 ? 10.065 -8.139 0.981 1.00 97.62 229 LEU A O 1
ATOM 1803 N N . LEU A 1 230 ? 7.911 -8.010 0.359 1.00 98.44 230 LEU A N 1
ATOM 1804 C CA . LEU A 1 230 ? 7.525 -7.072 1.408 1.00 98.44 230 LEU A CA 1
ATOM 1805 C C . LEU A 1 230 ? 6.096 -7.344 1.875 1.00 98.44 230 LEU A C 1
ATOM 1807 O O . LEU A 1 230 ? 5.184 -7.476 1.063 1.00 98.44 230 LEU A O 1
ATOM 1811 N N . ARG A 1 231 ? 5.895 -7.365 3.195 1.00 98.56 231 ARG A N 1
ATOM 1812 C CA . ARG A 1 231 ? 4.576 -7.405 3.837 1.00 98.56 231 ARG A CA 1
ATOM 1813 C C . ARG A 1 231 ? 4.434 -6.195 4.755 1.00 98.56 231 ARG A C 1
ATOM 1815 O O . ARG A 1 231 ? 5.224 -6.027 5.680 1.00 98.56 231 ARG A O 1
ATOM 1822 N N . ILE A 1 232 ? 3.421 -5.375 4.500 1.00 98.38 232 ILE A N 1
ATOM 1823 C CA . ILE A 1 232 ? 3.112 -4.147 5.238 1.00 98.38 232 ILE A CA 1
ATOM 1824 C C . ILE A 1 232 ? 1.835 -4.380 6.040 1.00 98.38 232 ILE A C 1
ATOM 1826 O O . ILE A 1 232 ? 0.810 -4.726 5.459 1.00 98.38 232 ILE A O 1
ATOM 1830 N N . ASP A 1 233 ? 1.880 -4.176 7.356 1.00 97.44 233 ASP A N 1
ATOM 1831 C CA . ASP A 1 233 ? 0.677 -4.164 8.193 1.00 97.44 233 ASP A CA 1
ATOM 1832 C C . ASP A 1 233 ? -0.062 -2.832 8.017 1.00 97.44 233 ASP A C 1
ATOM 1834 O O . ASP A 1 233 ? 0.485 -1.760 8.280 1.00 97.44 233 ASP A O 1
ATOM 1838 N N . VAL A 1 234 ? -1.301 -2.905 7.533 1.00 96.62 234 VAL A N 1
ATOM 1839 C CA . VAL A 1 234 ? -2.167 -1.741 7.299 1.00 96.62 234 VAL A CA 1
ATOM 1840 C C . VAL A 1 234 ? -3.350 -1.690 8.262 1.00 96.62 234 VAL A C 1
ATOM 1842 O O . VAL A 1 234 ? -4.218 -0.829 8.119 1.00 96.62 234 VAL A O 1
ATOM 1845 N N . SER A 1 235 ? -3.383 -2.568 9.270 1.00 94.38 235 SER A N 1
ATOM 1846 C CA . SER A 1 235 ? -4.490 -2.674 10.226 1.00 94.38 235 SER A CA 1
ATOM 1847 C C . SER A 1 235 ? -4.779 -1.353 10.948 1.00 94.38 235 SER A C 1
ATOM 1849 O O . SER A 1 235 ? -5.944 -0.986 11.108 1.00 94.38 235 SER A O 1
ATOM 1851 N N . ASP A 1 236 ? -3.742 -0.578 11.278 1.00 89.88 236 ASP A N 1
ATOM 1852 C CA . ASP A 1 236 ? -3.858 0.744 11.908 1.00 89.88 236 ASP A CA 1
ATOM 1853 C C . ASP A 1 236 ? -4.625 1.778 11.065 1.00 89.88 236 ASP A C 1
ATOM 1855 O O . ASP A 1 236 ? -5.136 2.755 11.616 1.00 89.88 236 ASP A O 1
ATOM 1859 N N . TYR A 1 237 ? -4.726 1.562 9.750 1.00 88.56 237 TYR A N 1
ATOM 1860 C CA . TYR A 1 237 ? -5.425 2.443 8.813 1.00 88.56 237 TYR A CA 1
ATOM 1861 C C . TYR A 1 237 ? -6.860 1.996 8.536 1.00 88.56 237 TYR A C 1
ATOM 1863 O O . TYR A 1 237 ? -7.628 2.773 7.983 1.00 88.56 237 TYR A O 1
ATOM 1871 N N . THR A 1 238 ? -7.230 0.769 8.912 1.00 81.31 238 THR A N 1
ATOM 1872 C CA . THR A 1 238 ? -8.509 0.142 8.523 1.00 81.31 238 THR A CA 1
ATOM 1873 C C . THR A 1 238 ? -9.693 0.474 9.418 1.00 81.31 238 THR A C 1
ATOM 1875 O O . THR A 1 238 ? -10.849 0.471 8.988 1.00 81.31 238 THR A O 1
ATOM 1878 N N . ASN A 1 239 ? -9.397 0.862 10.653 1.00 69.19 239 ASN A N 1
ATOM 1879 C CA . ASN A 1 239 ? -10.350 1.531 11.510 1.00 69.19 239 ASN A CA 1
ATOM 1880 C C . ASN A 1 239 ? -9.960 3.004 11.574 1.00 69.19 239 ASN A C 1
ATOM 1882 O O . ASN A 1 239 ? -8.866 3.298 12.065 1.00 69.19 239 ASN A O 1
ATOM 1886 N N . PRO A 1 240 ? -10.838 3.960 11.198 1.00 54.84 240 PRO A N 1
ATOM 1887 C CA . PRO A 1 240 ? -10.726 5.258 11.834 1.00 54.84 240 PRO A CA 1
ATOM 1888 C C . PRO A 1 240 ? -10.760 4.937 13.324 1.00 54.84 240 PRO A C 1
ATOM 1890 O O . PRO A 1 240 ? -11.725 4.330 13.795 1.00 54.84 240 PRO A O 1
ATOM 1893 N N . LYS A 1 241 ? -9.678 5.231 14.048 1.00 54.53 241 LYS A N 1
ATOM 1894 C CA . LYS A 1 241 ? -9.684 5.174 15.506 1.00 54.53 241 LYS A CA 1
ATOM 1895 C C . LYS A 1 241 ? -10.714 6.211 15.944 1.00 54.53 241 LYS A C 1
ATOM 1897 O O . LYS A 1 241 ? -10.381 7.350 16.251 1.00 54.53 241 LYS A O 1
ATOM 1902 N N . GLY A 1 242 ? -11.993 5.833 15.909 1.00 56.78 242 GLY A N 1
ATOM 1903 C CA . GLY A 1 242 ? -13.023 6.490 16.676 1.00 56.78 242 GLY A CA 1
ATOM 1904 C C . GLY A 1 242 ? -12.501 6.564 18.101 1.00 56.78 242 GLY A C 1
ATOM 1905 O O . GLY A 1 242 ? -11.692 5.724 18.516 1.00 56.78 242 GLY A O 1
ATOM 1906 N N . LEU A 1 243 ? -12.906 7.603 18.828 1.00 62.50 243 LEU A N 1
ATOM 1907 C CA . LEU A 1 243 ? -12.568 7.721 20.243 1.00 62.50 243 LEU A CA 1
ATOM 1908 C C . LEU A 1 243 ? -12.764 6.349 20.883 1.00 62.50 243 LEU A C 1
ATOM 1910 O O . LEU A 1 243 ? -13.823 5.740 20.707 1.00 62.50 243 LEU A O 1
ATOM 1914 N N . SER A 1 244 ? -11.719 5.830 21.535 1.00 73.19 244 SER A N 1
ATOM 1915 C CA . SER A 1 244 ? -11.795 4.492 22.112 1.00 73.19 244 SER A CA 1
ATOM 1916 C C . SER A 1 244 ? -13.054 4.414 22.981 1.00 73.19 244 SER A C 1
ATOM 1918 O O . SER A 1 244 ? -13.410 5.418 23.611 1.00 73.19 244 SER A O 1
ATOM 1920 N N . PRO A 1 245 ? -13.752 3.267 23.046 1.00 78.88 245 PRO A N 1
ATOM 1921 C CA . PRO A 1 245 ? -14.947 3.150 23.878 1.00 78.88 245 PRO A CA 1
ATOM 1922 C C . PRO A 1 245 ? -14.697 3.647 25.309 1.00 78.88 245 PRO A C 1
ATOM 1924 O O . PRO A 1 245 ? -15.537 4.328 25.880 1.00 78.88 245 PRO A O 1
ATOM 1927 N N . LEU A 1 246 ? -13.485 3.431 25.838 1.00 81.06 246 LEU A N 1
ATOM 1928 C CA . LEU A 1 246 ? -13.003 3.995 27.103 1.00 81.06 246 LEU A CA 1
ATOM 1929 C C . LEU A 1 246 ? -13.045 5.531 27.163 1.00 81.06 246 LEU A C 1
ATOM 1931 O O . LEU A 1 246 ? -13.525 6.082 28.153 1.00 81.06 246 LEU A O 1
ATOM 1935 N N . ILE A 1 247 ? -12.570 6.231 26.128 1.00 82.44 247 ILE A N 1
ATOM 1936 C CA . ILE A 1 247 ? -12.640 7.698 26.060 1.00 82.44 247 ILE A CA 1
ATOM 1937 C C . ILE A 1 247 ? -14.100 8.157 25.967 1.00 82.44 247 ILE A C 1
ATOM 1939 O O . ILE A 1 247 ? -14.489 9.087 26.673 1.00 82.44 247 ILE A O 1
ATOM 1943 N N . ILE A 1 248 ? -14.932 7.481 25.169 1.00 86.69 248 ILE A N 1
ATOM 1944 C CA . ILE A 1 248 ? -16.366 7.793 25.064 1.00 86.69 248 ILE A CA 1
ATOM 1945 C C . ILE A 1 248 ? -17.056 7.620 26.427 1.00 86.69 248 ILE A C 1
ATOM 1947 O O . ILE A 1 248 ? -17.758 8.525 26.882 1.00 86.69 248 ILE A O 1
ATOM 1951 N N . TYR A 1 249 ? -16.817 6.505 27.124 1.00 91.31 249 TYR A N 1
ATOM 1952 C CA . TYR A 1 249 ? -17.373 6.261 28.456 1.00 91.31 249 TYR A CA 1
ATOM 1953 C C . TYR A 1 249 ? -16.883 7.281 29.487 1.00 91.31 249 TYR A C 1
ATOM 1955 O O . TYR A 1 249 ? -17.682 7.747 30.298 1.00 91.31 249 TYR A O 1
ATOM 1963 N N . SER A 1 250 ? -15.609 7.678 29.430 1.00 92.75 250 SER A N 1
ATOM 1964 C CA . SER A 1 250 ? -15.049 8.728 30.289 1.00 92.75 250 SER A CA 1
ATOM 1965 C C . SER A 1 250 ? -15.753 10.076 30.081 1.00 92.75 250 SER A C 1
ATOM 1967 O O . SER A 1 250 ? -16.162 10.720 31.049 1.00 92.75 250 SER A O 1
ATOM 1969 N N . LEU A 1 251 ? -15.991 10.470 28.823 1.00 91.19 251 LEU A N 1
ATOM 1970 C CA . LEU A 1 251 ? -16.713 11.702 28.489 1.00 91.19 251 LEU A CA 1
ATOM 1971 C C . LEU A 1 251 ? -18.169 11.670 28.977 1.00 91.19 251 LEU A C 1
ATOM 1973 O O . LEU A 1 251 ? -18.640 12.639 29.577 1.00 91.19 251 LEU A O 1
ATOM 1977 N N . ILE A 1 252 ? -18.873 10.549 28.781 1.00 95.38 252 ILE A N 1
ATOM 1978 C CA . ILE A 1 252 ? -20.257 10.371 29.251 1.00 95.38 252 ILE A CA 1
ATOM 1979 C C . ILE A 1 252 ? -20.321 10.422 30.784 1.00 95.38 252 ILE A C 1
ATOM 1981 O O . ILE A 1 252 ? -21.169 11.120 31.345 1.00 95.38 252 ILE A O 1
ATOM 1985 N N . ALA A 1 253 ? -19.412 9.729 31.476 1.00 96.19 253 ALA A N 1
ATOM 1986 C CA . ALA A 1 253 ? -19.343 9.739 32.935 1.00 96.19 253 ALA A CA 1
ATOM 1987 C C . ALA A 1 253 ? -19.059 11.149 33.480 1.00 96.19 253 ALA A C 1
ATOM 1989 O O . ALA A 1 253 ? -19.732 11.600 34.411 1.00 96.19 253 ALA A O 1
ATOM 1990 N N . GLY A 1 254 ? -18.127 11.879 32.859 1.00 95.88 254 GLY A N 1
ATOM 1991 C CA . GLY A 1 254 ? -17.842 13.275 33.189 1.00 95.88 254 GLY A CA 1
ATOM 1992 C C . GLY A 1 254 ? -19.071 14.177 33.042 1.00 95.88 254 GLY A C 1
ATOM 1993 O O . GLY A 1 254 ? -19.388 14.950 33.950 1.00 95.88 254 GLY A O 1
ATOM 1994 N N . LEU A 1 255 ? -19.825 14.028 31.948 1.00 97.19 255 LEU A N 1
ATOM 1995 C CA . LEU A 1 255 ? -21.057 14.783 31.708 1.00 97.19 255 LEU A CA 1
ATOM 1996 C C . LEU A 1 255 ? -22.121 14.503 32.785 1.00 97.19 255 LEU A C 1
ATOM 1998 O O . LEU A 1 255 ? -22.739 15.434 33.306 1.00 97.19 255 LEU A O 1
ATOM 2002 N N . LEU A 1 256 ? -22.308 13.235 33.167 1.00 97.25 256 LEU A N 1
ATOM 2003 C CA . LEU A 1 256 ? -23.265 12.839 34.206 1.00 97.25 256 LEU A CA 1
ATOM 2004 C C . LEU A 1 256 ? -22.911 13.436 35.573 1.00 97.25 256 LEU A C 1
ATOM 2006 O O . LEU A 1 256 ? -23.795 13.945 36.266 1.00 97.25 256 LEU A O 1
ATOM 2010 N N . ILE A 1 257 ? -21.627 13.447 35.944 1.00 97.25 257 ILE A N 1
ATOM 2011 C CA . ILE A 1 257 ? -21.160 14.065 37.195 1.00 97.25 257 ILE A CA 1
ATOM 2012 C C . ILE A 1 257 ? -21.477 15.565 37.202 1.00 97.25 257 ILE A C 1
ATOM 2014 O O . ILE A 1 257 ? -21.998 16.082 38.195 1.00 97.25 257 ILE A O 1
ATOM 2018 N N . ILE A 1 258 ? -21.232 16.266 36.090 1.00 96.75 258 ILE A N 1
ATOM 201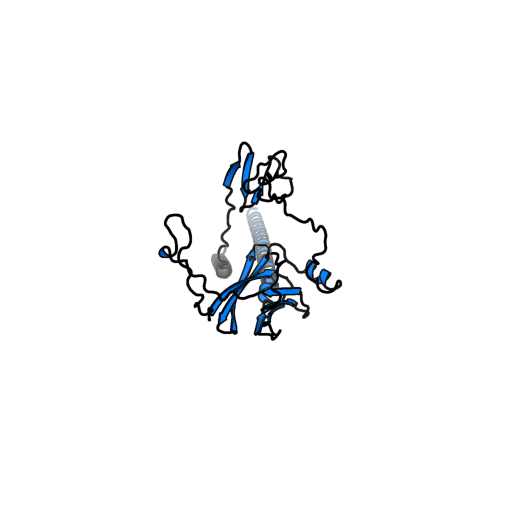9 C CA . ILE A 1 258 ? -21.549 17.695 35.958 1.00 96.75 258 ILE A CA 1
ATOM 2020 C C . ILE A 1 258 ? -23.056 17.934 36.127 1.00 96.75 258 ILE A C 1
ATOM 2022 O O . ILE A 1 258 ? -23.454 18.826 36.881 1.00 96.75 258 ILE A O 1
ATOM 2026 N N . ILE A 1 259 ? -23.907 17.119 35.496 1.00 97.38 259 ILE A N 1
ATOM 2027 C CA . ILE A 1 259 ? -25.370 17.227 35.614 1.00 97.38 259 ILE A CA 1
ATOM 2028 C C . ILE A 1 259 ? -25.817 17.044 37.072 1.00 97.38 259 ILE A C 1
ATOM 2030 O O . ILE A 1 259 ? -26.586 17.861 37.591 1.00 97.38 259 ILE A O 1
ATOM 2034 N N . VAL A 1 260 ? -25.302 16.022 37.763 1.00 97.25 260 VAL A N 1
ATOM 2035 C CA . VAL A 1 260 ? -25.620 15.757 39.176 1.00 97.25 260 VAL A CA 1
ATOM 2036 C C . VAL A 1 260 ? -25.199 16.930 40.063 1.00 97.25 260 VAL A C 1
ATOM 2038 O O . VAL A 1 260 ? -25.983 17.380 40.904 1.00 97.25 260 VAL A O 1
ATOM 2041 N N . LEU A 1 261 ? -24.003 17.486 39.845 1.00 96.75 261 LEU A N 1
ATOM 2042 C CA . LEU A 1 261 ? -23.527 18.660 40.576 1.00 96.75 261 LEU A CA 1
ATOM 2043 C C . LEU A 1 261 ? -24.438 19.873 40.345 1.00 96.75 261 LEU A C 1
ATOM 2045 O O . LEU A 1 261 ? -24.841 20.533 41.307 1.00 96.75 261 LEU A O 1
ATOM 2049 N N . VAL A 1 262 ? -24.831 20.151 39.099 1.00 96.94 262 VAL A N 1
ATOM 2050 C CA . VAL A 1 262 ? -25.738 21.263 38.765 1.00 96.94 262 VAL A CA 1
ATOM 2051 C C . VAL A 1 262 ? -27.093 21.108 39.464 1.00 96.94 262 VAL A C 1
ATOM 2053 O O . VAL A 1 262 ? -27.595 22.072 40.056 1.00 96.94 262 VAL A O 1
ATOM 2056 N N . LEU A 1 263 ? -27.679 19.907 39.449 1.00 96.44 263 LEU A N 1
ATOM 2057 C CA . LEU A 1 263 ? -28.943 19.617 40.135 1.00 96.44 263 LEU A CA 1
ATOM 2058 C C . LEU A 1 263 ? -28.819 19.782 41.654 1.00 96.44 263 LEU A C 1
ATOM 2060 O O . LEU A 1 263 ? -29.679 20.405 42.289 1.00 96.44 263 LEU A O 1
ATOM 2064 N N . PHE A 1 264 ? -27.720 19.302 42.235 1.00 96.31 264 PHE A N 1
ATOM 2065 C CA . PHE A 1 264 ? -27.431 19.448 43.658 1.00 96.31 264 PHE A CA 1
ATOM 2066 C C . PHE A 1 264 ? -27.331 20.925 44.072 1.00 96.31 264 PHE A C 1
ATOM 2068 O O . PHE A 1 264 ? -27.982 21.359 45.032 1.00 96.31 264 PHE A O 1
ATOM 2075 N N . PHE A 1 265 ? -26.594 21.741 43.311 1.00 94.12 265 PHE A N 1
ATOM 2076 C CA . PHE A 1 265 ? -26.470 23.175 43.580 1.00 94.12 265 PHE A CA 1
ATOM 2077 C C . PHE A 1 265 ? -27.790 23.935 43.388 1.00 94.12 265 PHE A C 1
ATOM 2079 O O . PHE A 1 265 ? -28.086 24.845 44.173 1.00 94.12 265 PHE A O 1
ATOM 2086 N N . LYS A 1 266 ? -28.619 23.552 42.406 1.00 92.75 266 LYS A N 1
ATOM 2087 C CA . LYS A 1 266 ? -29.977 24.103 42.243 1.00 92.75 266 LYS A CA 1
ATOM 2088 C C . LYS A 1 266 ? -30.856 23.807 43.464 1.00 92.75 266 LYS A C 1
ATOM 2090 O O . LYS A 1 266 ? -31.471 24.731 44.004 1.00 92.75 266 LYS A O 1
ATOM 2095 N N . LYS A 1 267 ? -30.868 22.559 43.951 1.00 93.31 267 LY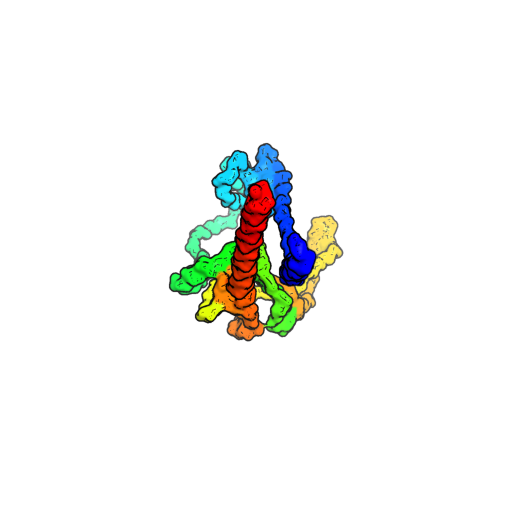S A N 1
ATOM 2096 C CA . LYS A 1 267 ? -31.648 22.152 45.136 1.00 93.31 267 LYS A CA 1
ATOM 2097 C C . LYS A 1 267 ? -31.200 22.897 46.395 1.00 93.31 267 LYS A C 1
ATOM 2099 O O . LYS A 1 267 ? -32.039 23.428 47.126 1.00 93.31 267 LYS A O 1
ATOM 2104 N N . LYS A 1 268 ? -29.886 23.025 46.613 1.00 92.50 268 LYS A N 1
ATOM 2105 C CA . LYS A 1 268 ? -29.329 23.765 47.757 1.00 92.50 268 LYS A CA 1
ATOM 2106 C C . LYS A 1 268 ? -29.760 25.237 47.769 1.00 92.50 268 LYS A C 1
ATOM 2108 O O . LYS A 1 268 ? -30.216 25.728 48.800 1.00 92.50 268 LYS A O 1
ATOM 2113 N N . LYS A 1 269 ? -29.693 25.928 46.622 1.00 90.56 269 LYS A N 1
ATOM 2114 C CA . LYS A 1 269 ? -30.149 27.328 46.510 1.00 90.56 269 LYS A CA 1
ATOM 2115 C C . LYS A 1 269 ? -31.644 27.491 46.819 1.00 90.56 269 LYS A C 1
ATOM 2117 O O . LYS A 1 269 ? -32.031 28.507 47.394 1.00 90.56 269 LYS A O 1
ATOM 2122 N N . SER A 1 270 ? -32.481 26.515 46.459 1.00 88.12 270 SER A N 1
ATOM 2123 C CA . SER A 1 270 ? -33.918 26.536 46.782 1.00 88.12 270 SER A CA 1
ATOM 2124 C C . SER A 1 270 ? -34.167 26.480 48.297 1.00 88.12 270 SER A C 1
ATOM 2126 O O . SER A 1 270 ? -34.923 27.289 48.841 1.00 88.12 270 SER A O 1
ATOM 2128 N N . LEU A 1 271 ? -33.447 25.604 49.007 1.00 89.31 271 LEU A N 1
ATOM 2129 C CA . LEU A 1 271 ? -33.551 25.469 50.466 1.00 89.31 271 LEU A CA 1
ATOM 2130 C C . LEU A 1 271 ? -33.102 26.736 51.213 1.00 89.31 271 LEU A C 1
ATOM 2132 O O . LEU A 1 271 ? -33.745 27.144 52.183 1.00 89.31 271 LEU A O 1
ATOM 2136 N N . GLU A 1 272 ? -32.041 27.402 50.749 1.00 88.75 272 GLU A N 1
ATOM 2137 C CA . GLU A 1 272 ? -31.580 28.668 51.338 1.00 88.75 272 GLU A CA 1
ATOM 2138 C C . GLU A 1 272 ? -32.608 29.802 51.159 1.00 88.75 272 GLU A C 1
ATOM 2140 O O . GLU A 1 272 ? -32.842 30.579 52.090 1.00 88.75 272 GLU A O 1
ATOM 2145 N N . LYS A 1 273 ? -33.286 29.872 50.003 1.00 85.19 273 LYS A N 1
ATOM 2146 C CA . LYS A 1 273 ? -34.384 30.831 49.777 1.00 85.19 273 LYS A CA 1
ATOM 2147 C C . LYS A 1 273 ? -35.587 30.559 50.689 1.00 85.19 273 LYS A C 1
ATOM 2149 O O . LYS A 1 273 ? -36.184 31.509 51.196 1.00 85.19 273 LYS A O 1
ATOM 2154 N N . GLY A 1 274 ? -35.911 29.288 50.941 1.00 84.19 274 GLY A N 1
ATOM 2155 C CA . GLY A 1 274 ? -36.978 28.889 51.865 1.00 84.19 274 GLY A CA 1
ATOM 2156 C C . GLY A 1 274 ? -36.713 29.317 53.314 1.00 84.19 274 GLY A C 1
ATOM 2157 O O . GLY A 1 274 ? -37.592 29.896 53.952 1.00 84.19 274 GLY A O 1
ATOM 2158 N N . LYS A 1 275 ? -35.486 29.118 53.819 1.00 80.38 275 LYS A N 1
ATOM 2159 C CA . LYS A 1 275 ? -35.105 29.545 55.181 1.00 80.38 275 LYS A CA 1
ATOM 2160 C C . LYS A 1 275 ? -35.159 31.067 55.360 1.00 80.38 275 LYS A C 1
ATOM 2162 O O . LYS A 1 275 ? -35.673 31.539 56.368 1.00 80.38 275 LYS A O 1
ATOM 2167 N N . ARG A 1 276 ? -34.720 31.848 54.364 1.00 78.06 276 ARG A N 1
ATOM 2168 C CA . ARG A 1 276 ? -34.794 33.324 54.424 1.00 78.06 276 ARG A CA 1
ATOM 2169 C C . ARG A 1 276 ? -36.224 33.870 54.457 1.00 78.06 276 ARG A C 1
ATOM 2171 O O . ARG A 1 276 ? -36.436 34.931 55.029 1.00 78.06 276 ARG A O 1
ATOM 2178 N N . ARG A 1 277 ? -37.199 33.170 53.862 1.00 74.44 277 ARG A N 1
ATOM 2179 C CA . ARG A 1 277 ? -38.619 33.559 53.943 1.00 74.44 277 ARG A CA 1
ATOM 2180 C C . ARG A 1 277 ? -39.234 33.276 55.316 1.00 74.44 277 ARG A C 1
ATOM 2182 O O . ARG A 1 277 ? -40.097 34.037 55.728 1.00 74.44 277 ARG A O 1
ATOM 2189 N N . LYS A 1 278 ? -38.788 32.228 56.023 1.00 73.50 278 LYS A N 1
ATOM 2190 C CA . LYS A 1 278 ? -39.283 31.913 57.375 1.00 73.50 278 LYS A CA 1
ATOM 2191 C C . LYS A 1 278 ? -38.792 32.891 58.446 1.00 73.50 278 LYS A C 1
ATOM 2193 O O . LYS A 1 278 ? -39.570 33.208 59.321 1.00 73.50 278 LYS A O 1
ATOM 2198 N N . ASN A 1 279 ? -37.574 33.425 58.335 1.00 73.38 279 ASN A N 1
ATOM 2199 C CA . ASN A 1 279 ? -37.047 34.409 59.299 1.00 73.38 279 ASN A CA 1
ATOM 2200 C C . ASN A 1 279 ? -37.565 35.851 59.093 1.00 73.38 279 ASN A C 1
ATOM 2202 O O . ASN A 1 279 ? -37.129 36.752 59.799 1.00 73.38 279 ASN A O 1
ATOM 2206 N N . LYS A 1 280 ? -38.413 36.099 58.085 1.00 66.12 280 LYS A N 1
ATOM 2207 C CA . LYS A 1 280 ? -39.021 37.417 57.812 1.00 66.12 280 LYS A CA 1
ATOM 2208 C C . LYS A 1 280 ? -40.497 37.509 58.224 1.00 66.12 280 LYS A C 1
ATOM 2210 O O . LYS A 1 280 ? -41.099 38.557 58.016 1.00 66.12 280 LYS A O 1
ATOM 2215 N N . LYS A 1 281 ? -41.072 36.418 58.729 1.00 56.53 281 LYS A N 1
ATOM 2216 C CA . LYS A 1 281 ? -42.368 36.399 59.412 1.00 56.53 281 LYS A CA 1
ATOM 2217 C C . LYS A 1 281 ? -42.108 36.307 60.903 1.00 56.53 281 LYS A C 1
ATOM 2219 O O . LYS A 1 281 ? -42.921 36.893 61.639 1.00 56.53 281 LYS A O 1
#

Sequence (281 aa):
MNKKYVIIICILLFLSFTFVNVPAQNTCTPSTSERYCGTIKQVYVNDIICYGNNPTLSPRIVEDCGSGSCEGGKCVLTPPPNDNSFISSSNPTNPSPPLANTNDQSAYKNNLVNNVVLSLTLKYNNGKITQEGIKLIEGNPPDRLNQPAEGYMVKIISFDNQELYSLKFSIELTPINALDPSWFDEQGNQIFFPEETTEPLKEKVFVLNLPYFKNAKYVEIYDPTNELLLRIDVSDYTNPKGLSPLIIYSLIAGLLIIIVLVLFFKKKKSLEKGKRRKNKK

Secondary structure (DSSP, 8-state):
--HHHHHHHHHHHHHHHTT--PPPP---PPPEEEEEETTEEEEEETTEEE-SS-TTPPPP-----TT-EEETTEEEPPPPS-------------PPP--S-TTTHHHHHHHEEEEEEEEEEEEEETTEEEEEEEEEEES---------SSSEEEEEEETTS-EEEEEEE----S--PPPPGGGB-TTS-B-----S--PPPSEEEEEEEEEEETTEEEEEEE-TTS-EEEEEE-HHHHS---S-HHHHHHHHHHHHHHHHHHHHHHHHHHHHHHHHHHTT-